Protein AF-U9SPU6-F1 (afdb_monomer)

Structure (mmCIF, N/CA/C/O backbone):
data_AF-U9SPU6-F1
#
_entry.id   AF-U9SPU6-F1
#
loop_
_atom_site.group_PDB
_atom_site.id
_atom_site.type_symbol
_atom_site.label_atom_id
_atom_site.label_alt_id
_atom_site.label_comp_id
_atom_site.label_asym_id
_atom_site.label_entity_id
_atom_site.label_seq_id
_atom_site.pdbx_PDB_ins_code
_atom_site.Cartn_x
_atom_site.Cartn_y
_atom_site.Cartn_z
_atom_site.occupancy
_atom_site.B_iso_or_equiv
_atom_site.auth_seq_id
_atom_site.auth_comp_id
_atom_site.auth_asym_id
_atom_site.auth_atom_id
_atom_site.pdbx_PDB_model_num
ATOM 1 N N . ASP A 1 1 ? 10.906 -8.071 -10.106 1.00 72.25 1 ASP A N 1
ATOM 2 C CA . ASP A 1 1 ? 12.017 -8.343 -9.173 1.00 72.25 1 ASP A CA 1
ATOM 3 C C . ASP A 1 1 ? 12.587 -9.731 -9.478 1.00 72.25 1 ASP A C 1
ATOM 5 O O . ASP A 1 1 ? 12.091 -10.411 -10.376 1.00 72.25 1 ASP A O 1
ATOM 9 N N . ASN A 1 2 ? 13.590 -10.160 -8.714 1.00 72.50 2 ASN A N 1
ATOM 10 C CA . ASN A 1 2 ? 14.227 -11.471 -8.856 1.00 72.50 2 ASN A CA 1
ATOM 11 C C . ASN A 1 2 ? 13.628 -12.519 -7.894 1.00 72.50 2 ASN A C 1
ATOM 13 O O . ASN A 1 2 ? 14.343 -13.396 -7.410 1.00 72.50 2 ASN A O 1
ATOM 17 N N . ALA A 1 3 ? 12.335 -12.414 -7.559 1.00 75.88 3 ALA A N 1
ATOM 18 C CA . ALA A 1 3 ? 11.683 -13.378 -6.676 1.00 75.88 3 ALA A CA 1
ATOM 19 C C . ALA A 1 3 ? 11.701 -14.794 -7.297 1.00 75.88 3 ALA A C 1
ATOM 21 O O . ALA A 1 3 ? 11.430 -14.930 -8.492 1.00 75.88 3 ALA A O 1
ATOM 22 N N . PRO A 1 4 ? 11.943 -15.872 -6.520 1.00 78.12 4 PRO A N 1
ATOM 23 C CA . PRO A 1 4 ? 11.998 -17.239 -7.055 1.00 78.12 4 PRO A CA 1
ATOM 24 C C . PRO A 1 4 ? 10.722 -17.671 -7.786 1.00 78.12 4 PRO A C 1
ATOM 26 O O . PRO A 1 4 ? 10.775 -18.452 -8.729 1.00 78.12 4 PRO A O 1
ATOM 29 N N . THR A 1 5 ? 9.568 -17.130 -7.388 1.00 80.94 5 THR A N 1
ATOM 30 C CA . THR A 1 5 ? 8.272 -17.372 -8.038 1.00 80.94 5 THR A CA 1
ATOM 31 C C . THR A 1 5 ? 8.174 -16.784 -9.445 1.00 80.94 5 THR A C 1
ATOM 33 O O . THR A 1 5 ? 7.266 -17.148 -10.185 1.00 80.94 5 THR A O 1
ATOM 36 N N . HIS A 1 6 ? 9.081 -15.880 -9.819 1.00 80.06 6 HIS A N 1
ATOM 37 C CA . HIS A 1 6 ? 9.177 -15.315 -11.164 1.00 80.06 6 HIS A CA 1
ATOM 38 C C . HIS A 1 6 ? 10.141 -16.093 -12.068 1.00 80.06 6 HIS A C 1
ATOM 40 O O . HIS A 1 6 ? 10.249 -15.774 -13.252 1.00 80.06 6 HIS A O 1
ATOM 46 N N . ALA A 1 7 ? 10.824 -17.121 -11.550 1.00 81.81 7 ALA A N 1
ATOM 47 C CA . ALA A 1 7 ? 11.675 -17.976 -12.364 1.00 81.81 7 ALA A CA 1
ATOM 48 C C . ALA A 1 7 ? 10.831 -18.757 -13.381 1.00 81.81 7 ALA A C 1
ATOM 50 O O . ALA A 1 7 ? 9.872 -19.449 -13.032 1.00 81.81 7 ALA A O 1
ATOM 51 N N . LEU A 1 8 ? 11.208 -18.661 -14.655 1.00 81.31 8 LEU A N 1
ATOM 52 C CA . LEU A 1 8 ? 10.633 -19.499 -15.695 1.00 81.31 8 LEU A CA 1
ATOM 53 C C . LEU A 1 8 ? 11.291 -20.876 -15.686 1.00 81.31 8 LEU A C 1
ATOM 55 O O . LEU A 1 8 ? 12.503 -21.002 -15.514 1.00 81.31 8 LEU A O 1
ATOM 59 N N . PHE 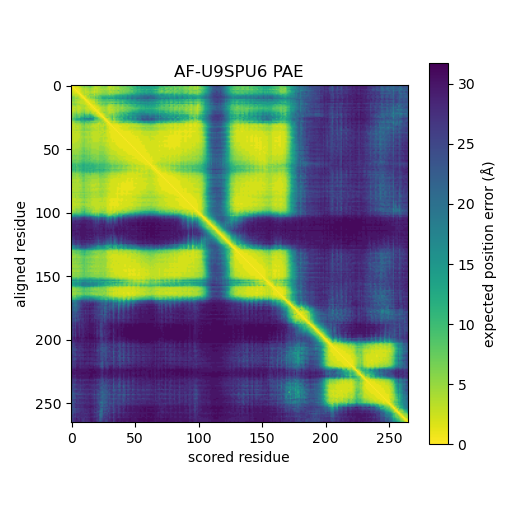A 1 9 ? 10.501 -21.910 -15.968 1.00 81.31 9 PHE A N 1
ATOM 60 C CA . PHE A 1 9 ? 11.069 -23.192 -16.370 1.00 81.31 9 PHE A CA 1
ATOM 61 C C . PHE A 1 9 ? 11.805 -23.016 -17.700 1.00 81.31 9 PHE A C 1
ATOM 63 O O . PHE A 1 9 ? 11.280 -22.349 -18.592 1.00 81.31 9 PHE A O 1
ATOM 70 N N . GLU A 1 10 ? 12.955 -23.673 -17.866 1.00 75.38 10 GLU A N 1
ATOM 71 C CA . GLU A 1 10 ? 13.801 -23.607 -19.075 1.00 75.38 10 GLU A CA 1
ATOM 72 C C . GLU A 1 10 ? 13.046 -23.905 -20.383 1.00 75.38 10 GLU A C 1
ATOM 74 O O . GLU A 1 10 ? 13.437 -23.476 -21.467 1.00 75.38 10 GLU A O 1
ATOM 79 N N . THR A 1 11 ? 11.936 -24.636 -20.297 1.00 82.19 11 THR A N 1
ATOM 80 C CA . THR A 1 11 ? 11.089 -25.006 -21.436 1.00 82.19 11 THR A CA 1
ATOM 81 C C . THR A 1 11 ? 10.047 -23.948 -21.803 1.00 82.19 11 THR A C 1
ATOM 83 O O . THR A 1 11 ? 9.389 -24.071 -22.840 1.00 82.19 11 THR A O 1
ATOM 86 N N . THR A 1 12 ? 9.882 -22.904 -20.988 1.00 86.12 12 THR A N 1
ATOM 87 C CA . THR A 1 12 ? 8.870 -21.867 -21.197 1.00 86.12 12 THR A CA 1
ATOM 88 C C . THR A 1 12 ? 9.336 -20.892 -22.266 1.00 86.12 12 THR A C 1
ATOM 90 O O . THR A 1 12 ? 10.332 -20.195 -22.102 1.00 86.12 12 THR A O 1
ATOM 93 N N . ARG A 1 13 ? 8.582 -20.808 -23.365 1.00 85.12 13 ARG A N 1
ATOM 94 C CA . ARG A 1 13 ? 8.791 -19.804 -24.414 1.00 85.12 13 ARG A CA 1
ATOM 95 C C . ARG A 1 13 ? 7.635 -18.818 -24.415 1.00 85.12 13 ARG A C 1
ATOM 97 O O . ARG A 1 13 ? 6.497 -19.205 -24.666 1.00 85.12 13 ARG A O 1
ATOM 104 N N . LEU A 1 14 ? 7.938 -17.552 -24.156 1.00 88.44 14 LEU A N 1
ATOM 105 C CA . LEU A 1 14 ? 6.978 -16.458 -24.257 1.00 88.44 14 LEU A CA 1
ATOM 106 C C . LEU A 1 14 ? 6.984 -15.921 -25.692 1.00 88.44 14 LEU A C 1
ATOM 108 O O . LEU A 1 14 ? 8.039 -15.636 -26.247 1.00 88.44 14 LEU A O 1
ATOM 112 N N . THR A 1 15 ? 5.810 -15.807 -26.311 1.00 92.50 15 THR A N 1
ATOM 113 C CA . THR A 1 15 ? 5.674 -15.384 -27.720 1.00 92.50 15 THR A CA 1
ATOM 114 C C . THR A 1 15 ? 5.336 -13.906 -27.886 1.00 92.50 15 THR A C 1
ATOM 116 O O . THR A 1 15 ? 5.419 -13.377 -28.989 1.00 92.50 15 THR A O 1
ATOM 119 N N . ASN A 1 16 ? 4.920 -13.243 -26.807 1.00 93.62 16 ASN A N 1
ATOM 120 C CA . ASN A 1 16 ? 4.370 -11.885 -26.838 1.00 93.62 16 ASN A CA 1
ATOM 121 C C . ASN A 1 16 ? 4.867 -11.012 -25.678 1.00 93.62 16 ASN A C 1
ATOM 123 O O . ASN A 1 16 ? 4.355 -9.915 -25.482 1.00 93.62 16 ASN A O 1
ATOM 127 N N . ILE A 1 17 ? 5.812 -11.515 -24.885 1.00 89.62 17 ILE A N 1
ATOM 128 C CA . ILE A 1 17 ? 6.350 -10.841 -23.705 1.00 89.62 17 ILE A CA 1
ATOM 129 C C . ILE A 1 17 ? 7.870 -10.923 -23.799 1.00 89.62 17 ILE A C 1
ATOM 131 O O . ILE A 1 17 ? 8.416 -12.022 -23.903 1.00 89.62 17 ILE A O 1
ATOM 135 N N . THR A 1 18 ? 8.525 -9.768 -23.747 1.00 86.62 18 THR A N 1
ATOM 136 C CA . THR A 1 18 ? 9.973 -9.663 -23.555 1.00 86.62 18 THR A CA 1
ATOM 137 C C . THR A 1 18 ? 10.243 -9.556 -22.062 1.00 86.62 18 THR A C 1
ATOM 139 O O . THR A 1 18 ? 9.576 -8.788 -21.370 1.00 86.62 18 THR A O 1
ATOM 142 N N . LEU A 1 19 ? 11.185 -10.352 -21.560 1.00 84.50 19 LEU A N 1
ATOM 143 C CA . LEU A 1 19 ? 11.632 -10.277 -20.174 1.00 84.50 19 LEU A CA 1
ATOM 144 C C . LEU A 1 19 ? 12.976 -9.568 -20.117 1.00 84.50 19 LEU A C 1
ATOM 146 O O . LEU A 1 19 ? 13.928 -10.008 -20.756 1.00 84.50 19 LEU A O 1
ATOM 150 N N . GLU A 1 20 ? 13.032 -8.519 -19.307 1.00 81.31 20 GLU A N 1
ATOM 151 C CA . GLU A 1 20 ? 14.259 -7.810 -18.966 1.00 81.31 20 GLU A CA 1
ATOM 152 C C . GLU A 1 20 ? 14.668 -8.200 -17.545 1.00 81.31 20 GLU A C 1
ATOM 154 O O . GLU A 1 20 ? 13.865 -8.125 -16.609 1.00 81.31 20 GLU A O 1
ATOM 159 N N . PHE A 1 21 ? 15.910 -8.653 -17.382 1.00 77.50 21 PHE A N 1
ATOM 160 C CA . PHE A 1 21 ? 16.437 -9.069 -16.085 1.00 77.50 21 PHE A CA 1
ATOM 161 C C . PHE A 1 21 ? 17.163 -7.905 -15.420 1.00 77.50 21 PHE A C 1
ATOM 163 O O . PHE A 1 21 ? 18.062 -7.302 -16.003 1.00 77.50 21 PHE A O 1
ATOM 170 N N . LEU A 1 22 ? 16.785 -7.608 -14.177 1.00 70.38 22 LEU A N 1
ATOM 171 C CA . LEU A 1 22 ? 17.418 -6.544 -13.408 1.00 70.38 22 LEU A CA 1
ATOM 172 C C . LEU A 1 22 ? 18.762 -7.020 -12.832 1.00 70.38 22 LEU A C 1
ATOM 174 O O . LEU A 1 22 ? 18.852 -8.163 -12.360 1.00 70.38 22 LEU A O 1
ATOM 178 N N . PRO A 1 23 ? 19.791 -6.151 -12.790 1.00 70.62 23 PRO A N 1
ATOM 179 C CA . PRO A 1 23 ? 21.036 -6.469 -12.108 1.00 70.62 23 PRO A CA 1
ATOM 180 C C . PRO A 1 23 ? 20.786 -6.784 -10.622 1.00 70.62 23 PRO A C 1
ATOM 182 O O . PRO A 1 23 ? 19.833 -6.261 -10.028 1.00 70.62 23 PRO A O 1
ATOM 185 N N . PRO A 1 24 ? 21.641 -7.596 -9.975 1.00 66.12 24 PRO A N 1
ATOM 186 C CA . PRO A 1 24 ? 21.525 -7.867 -8.545 1.00 66.12 24 PRO A CA 1
ATOM 187 C C . PRO A 1 24 ? 21.463 -6.568 -7.723 1.00 66.12 24 PRO A C 1
ATOM 189 O O . PRO A 1 24 ? 22.177 -5.614 -8.017 1.00 66.12 24 PRO A O 1
ATOM 192 N N . ASN A 1 25 ? 20.637 -6.540 -6.671 1.00 63.19 25 ASN A N 1
ATOM 193 C CA . ASN A 1 25 ? 20.513 -5.424 -5.714 1.00 63.19 25 ASN A CA 1
ATOM 194 C C . ASN A 1 25 ? 20.030 -4.071 -6.281 1.00 63.19 25 ASN A C 1
ATOM 196 O O . ASN A 1 25 ? 20.242 -3.039 -5.652 1.00 63.19 25 ASN A O 1
ATOM 200 N N . THR A 1 26 ? 19.337 -4.054 -7.423 1.00 62.72 26 THR A N 1
ATOM 201 C CA . THR A 1 26 ? 18.821 -2.809 -8.039 1.00 62.72 26 THR A CA 1
ATOM 202 C C . THR A 1 26 ? 17.315 -2.584 -7.862 1.00 62.72 26 THR A C 1
ATOM 204 O O . THR A 1 26 ? 16.790 -1.574 -8.327 1.00 62.72 26 THR A O 1
ATOM 207 N N . THR A 1 27 ? 16.628 -3.484 -7.145 1.00 63.59 27 THR A N 1
ATOM 208 C CA . THR A 1 27 ? 15.164 -3.527 -6.960 1.00 63.59 27 THR A CA 1
ATOM 209 C C . THR A 1 27 ? 14.562 -2.158 -6.639 1.00 63.59 27 THR A C 1
ATOM 211 O O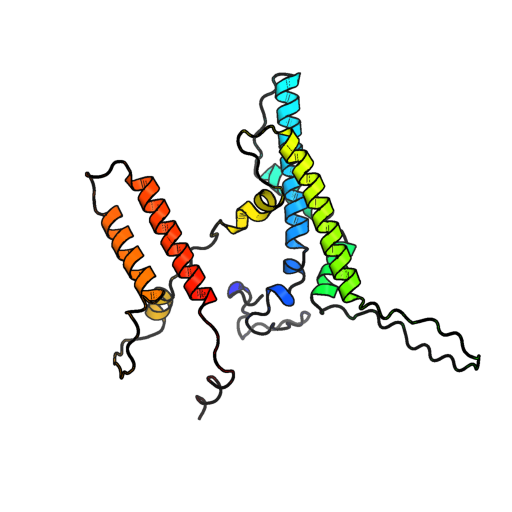 . THR A 1 27 ? 13.710 -1.687 -7.376 1.00 63.59 27 THR A O 1
ATOM 214 N N . ALA A 1 28 ? 15.041 -1.472 -5.597 1.00 62.50 28 ALA A N 1
ATOM 215 C CA . ALA A 1 28 ? 14.439 -0.207 -5.169 1.00 62.50 28 ALA A CA 1
ATOM 216 C C . ALA A 1 28 ? 14.672 0.957 -6.150 1.00 62.50 28 ALA A C 1
ATOM 218 O O . ALA A 1 28 ? 13.883 1.893 -6.167 1.00 62.50 28 ALA A O 1
ATOM 219 N N . HIS A 1 29 ? 15.742 0.906 -6.951 1.00 69.75 29 HIS A N 1
ATOM 220 C CA . HIS A 1 29 ? 16.092 1.972 -7.893 1.00 69.75 29 HIS A CA 1
ATOM 221 C C . HIS A 1 29 ? 15.393 1.791 -9.243 1.00 69.75 29 HIS A C 1
ATOM 223 O O . HIS A 1 29 ? 14.918 2.750 -9.838 1.00 69.75 29 HIS A O 1
ATOM 229 N N . LEU A 1 30 ? 15.320 0.558 -9.741 1.00 77.44 30 LEU A N 1
ATOM 230 C CA . LEU A 1 30 ? 14.820 0.284 -11.089 1.00 77.44 30 LEU A CA 1
ATOM 231 C C . LEU A 1 30 ? 13.361 -0.176 -11.113 1.00 77.44 30 LEU A C 1
ATOM 233 O O . LEU A 1 30 ? 12.830 -0.428 -12.186 1.00 77.44 30 LEU A O 1
ATOM 237 N N . GLN A 1 31 ? 12.687 -0.324 -9.969 1.00 81.88 31 GLN A N 1
ATOM 238 C CA . GLN A 1 31 ? 11.287 -0.752 -9.947 1.00 81.88 31 GLN A CA 1
ATOM 239 C C . GLN A 1 31 ? 10.347 0.430 -9.683 1.00 81.88 31 GLN A C 1
ATOM 241 O O . GLN A 1 31 ? 10.278 0.908 -8.552 1.00 81.88 31 GLN A O 1
ATOM 246 N N . PRO A 1 32 ? 9.524 0.845 -10.668 1.00 86.50 32 PRO A N 1
ATOM 247 C CA . PRO A 1 32 ? 8.580 1.955 -10.513 1.00 86.50 32 PRO A CA 1
ATOM 248 C C . PRO A 1 32 ? 7.611 1.771 -9.338 1.00 86.50 32 PRO A C 1
ATOM 250 O O . PRO A 1 32 ? 7.194 2.735 -8.699 1.00 86.50 32 PRO A O 1
ATOM 253 N N . CYS A 1 33 ? 7.272 0.516 -9.018 1.00 89.38 33 CYS A N 1
ATOM 254 C CA . CYS A 1 33 ? 6.458 0.182 -7.852 1.00 89.38 33 CYS A CA 1
ATOM 255 C C . CYS A 1 33 ? 7.068 0.708 -6.543 1.00 89.38 33 CYS A C 1
ATOM 257 O O . CYS A 1 33 ? 6.353 1.291 -5.724 1.00 89.38 33 CYS A O 1
ATOM 259 N N . ASP A 1 34 ? 8.381 0.536 -6.381 1.00 86.50 34 ASP A N 1
ATOM 260 C CA . ASP A 1 34 ? 9.148 0.958 -5.208 1.00 86.50 34 ASP A CA 1
ATOM 261 C C . ASP A 1 34 ? 9.496 2.459 -5.248 1.00 86.50 34 ASP A C 1
ATOM 263 O O . ASP A 1 34 ? 9.740 3.058 -4.203 1.00 86.50 34 ASP A O 1
ATOM 267 N N . GLN A 1 35 ? 9.404 3.095 -6.423 1.00 84.50 35 GLN A N 1
ATOM 268 C CA . GLN A 1 35 ? 9.649 4.531 -6.631 1.00 84.50 35 GLN A CA 1
ATOM 269 C C . GLN A 1 35 ? 8.489 5.457 -6.227 1.00 84.50 35 GLN A C 1
ATOM 271 O O . GLN A 1 35 ? 8.567 6.672 -6.403 1.00 84.50 35 GLN A O 1
ATOM 276 N N . GLY A 1 36 ? 7.404 4.911 -5.671 1.00 88.62 36 GLY A N 1
ATOM 277 C CA . GLY A 1 36 ? 6.328 5.712 -5.077 1.00 88.62 36 GLY A CA 1
ATOM 278 C C . GLY A 1 36 ? 4.917 5.185 -5.316 1.00 88.62 36 GLY A C 1
ATOM 279 O O . GLY A 1 36 ? 4.019 5.533 -4.549 1.00 88.62 36 GLY A O 1
ATOM 280 N N . ILE A 1 37 ? 4.706 4.295 -6.293 1.00 92.81 37 ILE A N 1
ATOM 281 C CA . ILE A 1 37 ? 3.373 3.736 -6.586 1.00 92.81 37 ILE A CA 1
ATOM 282 C C . ILE A 1 37 ? 2.832 2.963 -5.376 1.00 92.81 37 ILE A C 1
ATOM 284 O O . ILE A 1 37 ? 1.694 3.186 -4.964 1.00 92.81 37 ILE A O 1
ATOM 288 N N . ILE A 1 38 ? 3.642 2.085 -4.766 1.00 92.06 38 ILE A N 1
ATOM 289 C CA . ILE A 1 38 ? 3.236 1.328 -3.568 1.00 92.06 38 ILE A CA 1
ATOM 290 C C . ILE A 1 38 ? 2.912 2.282 -2.418 1.00 92.06 38 ILE A C 1
ATOM 292 O O . ILE A 1 38 ? 1.924 2.088 -1.710 1.00 92.06 38 ILE A O 1
ATOM 296 N N . ASN A 1 39 ? 3.735 3.311 -2.230 1.00 91.62 39 ASN A N 1
ATOM 297 C CA . ASN A 1 39 ? 3.557 4.271 -1.152 1.00 91.62 39 ASN A CA 1
ATOM 298 C C . ASN A 1 39 ? 2.256 5.072 -1.314 1.00 91.62 39 ASN A C 1
ATOM 300 O O . ASN A 1 39 ? 1.461 5.113 -0.376 1.00 91.62 39 ASN A O 1
ATOM 304 N N . SER A 1 40 ? 1.991 5.608 -2.511 1.00 94.94 40 SER A N 1
ATOM 305 C CA . SER A 1 40 ? 0.738 6.315 -2.806 1.00 94.94 40 SER A CA 1
ATOM 306 C C . SER A 1 40 ? -0.467 5.388 -2.646 1.00 94.94 40 SER A C 1
ATOM 308 O O . S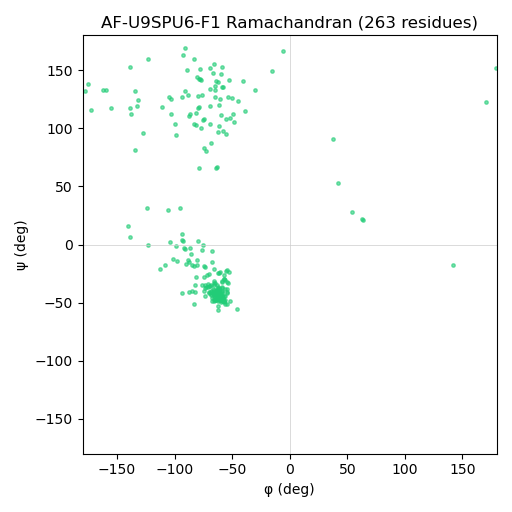ER A 1 40 ? -1.420 5.715 -1.940 1.00 94.94 40 SER A O 1
ATOM 310 N N . PHE A 1 41 ? -0.401 4.161 -3.173 1.00 97.00 41 PHE A N 1
ATOM 311 C CA . PHE A 1 41 ? -1.462 3.173 -2.978 1.00 97.00 41 PHE A CA 1
ATOM 312 C C . PHE A 1 41 ? -1.750 2.907 -1.490 1.00 97.00 41 PHE A C 1
ATOM 314 O O . PHE A 1 41 ? -2.912 2.931 -1.063 1.00 97.00 41 PHE A O 1
ATOM 321 N N . LYS A 1 42 ? -0.704 2.685 -0.680 1.00 95.50 42 LYS A N 1
ATOM 322 C CA . LYS A 1 42 ? -0.839 2.499 0.771 1.00 95.50 42 LYS A CA 1
ATOM 323 C C . LYS A 1 42 ? -1.477 3.726 1.411 1.00 95.50 42 LYS A C 1
ATOM 325 O O . LYS A 1 42 ? -2.432 3.563 2.168 1.00 95.50 42 LYS A O 1
ATOM 330 N N . ALA A 1 43 ? -1.017 4.931 1.089 1.00 95.94 43 ALA A N 1
ATOM 331 C CA . ALA A 1 43 ? -1.583 6.167 1.613 1.00 95.94 43 ALA A CA 1
ATOM 332 C C . ALA A 1 43 ? -3.088 6.275 1.303 1.00 95.94 43 ALA A C 1
ATOM 334 O O . ALA A 1 43 ? -3.902 6.439 2.216 1.00 95.94 43 ALA A O 1
ATOM 335 N N . GLN A 1 44 ? -3.494 6.055 0.049 1.00 97.75 44 GLN A N 1
ATOM 336 C CA . GLN A 1 44 ? -4.904 6.095 -0.355 1.00 97.75 44 GLN A CA 1
ATOM 337 C C . GLN A 1 44 ? -5.756 5.047 0.378 1.00 97.75 44 GLN A C 1
ATOM 339 O O . GLN A 1 44 ? -6.856 5.347 0.860 1.00 97.75 44 GLN A O 1
ATOM 344 N N . TYR A 1 45 ? -5.247 3.824 0.537 1.00 97.50 45 TYR A N 1
ATOM 345 C CA . TYR A 1 45 ? -5.926 2.780 1.305 1.00 97.50 45 TYR A CA 1
ATOM 346 C C . TYR A 1 45 ? -6.093 3.172 2.783 1.00 97.50 45 TYR A C 1
ATOM 348 O O . TYR A 1 45 ? -7.189 3.078 3.346 1.00 97.50 45 TYR A O 1
ATOM 356 N N . ARG A 1 46 ? -5.014 3.645 3.414 1.00 95.94 46 ARG A N 1
ATOM 357 C CA . ARG A 1 46 ? -4.974 4.059 4.826 1.00 95.94 46 ARG A CA 1
ATOM 358 C C . ARG A 1 46 ? -5.907 5.243 5.083 1.00 95.94 46 ARG A C 1
ATOM 360 O O . ARG A 1 46 ? -6.646 5.234 6.068 1.00 95.94 46 ARG A O 1
ATOM 367 N N . LYS A 1 47 ? -5.983 6.191 4.149 1.00 96.56 47 LYS A N 1
ATOM 368 C CA . LYS A 1 47 ? -6.936 7.305 4.173 1.00 96.56 47 LYS A CA 1
ATOM 369 C C . LYS A 1 47 ? -8.391 6.827 4.141 1.00 96.56 47 LYS A C 1
ATOM 371 O O . LYS A 1 47 ? -9.207 7.276 4.947 1.00 96.56 47 LYS A O 1
ATOM 376 N N . LEU A 1 48 ? -8.739 5.881 3.261 1.00 97.38 48 LEU A N 1
ATOM 377 C CA . LEU A 1 48 ? -10.089 5.292 3.207 1.00 97.38 48 LEU A CA 1
ATOM 378 C C . LEU A 1 48 ? -10.462 4.573 4.510 1.00 97.38 48 LEU A C 1
ATOM 380 O O . LEU A 1 48 ? -11.610 4.662 4.964 1.00 97.38 48 LEU A O 1
ATOM 384 N N . TYR A 1 49 ? -9.495 3.878 5.109 1.00 95.81 49 TYR A N 1
ATOM 385 C CA . TYR A 1 49 ? -9.656 3.226 6.403 1.00 95.81 49 TYR A CA 1
ATOM 386 C C . TYR A 1 49 ? -9.947 4.250 7.507 1.00 95.81 49 TYR A C 1
ATOM 388 O O . TYR A 1 49 ? -10.967 4.140 8.194 1.00 95.81 49 TYR A O 1
ATOM 396 N N . LEU A 1 50 ? -9.108 5.283 7.635 1.00 95.50 50 LEU A N 1
ATOM 397 C CA . LEU A 1 50 ? -9.255 6.326 8.651 1.00 95.50 50 LEU A CA 1
ATOM 398 C C . LEU A 1 50 ? -10.556 7.107 8.493 1.00 95.50 50 LEU A C 1
ATOM 400 O O . LEU A 1 50 ? -11.281 7.260 9.469 1.00 95.50 50 LEU A O 1
ATOM 404 N N . HIS A 1 51 ? -10.937 7.496 7.273 1.00 95.81 51 HIS A N 1
ATOM 405 C CA . HIS A 1 51 ? -12.239 8.124 7.029 1.00 95.81 51 HIS A CA 1
ATOM 406 C C . HIS A 1 51 ? -13.400 7.282 7.553 1.00 95.81 51 HIS A C 1
ATOM 408 O O . HIS A 1 51 ? -14.381 7.813 8.075 1.00 95.81 51 HIS A O 1
ATOM 414 N N . ASN A 1 52 ? -13.316 5.958 7.415 1.00 95.75 52 ASN A N 1
ATOM 415 C CA . ASN A 1 52 ? -14.347 5.097 7.958 1.00 95.75 52 ASN A CA 1
ATOM 416 C C . ASN A 1 52 ? -14.325 5.024 9.482 1.00 95.75 52 ASN A C 1
ATOM 418 O O . ASN A 1 52 ? -15.405 4.933 10.067 1.00 95.75 52 ASN A O 1
ATOM 422 N N . ARG A 1 53 ? -13.146 5.043 10.108 1.00 94.19 53 ARG A N 1
ATOM 423 C CA . ARG A 1 53 ? -13.018 5.067 11.569 1.00 94.19 53 ARG A CA 1
ATOM 424 C C . ARG A 1 53 ? -13.524 6.387 12.144 1.00 94.19 53 ARG A C 1
ATOM 426 O O . ARG A 1 53 ? -14.412 6.331 12.983 1.00 94.19 53 ARG A O 1
ATOM 433 N N . VAL A 1 54 ? -13.098 7.526 11.593 1.00 94.25 54 VAL A N 1
ATOM 434 C CA . VAL A 1 54 ? -13.584 8.870 11.961 1.00 94.25 54 VAL A CA 1
ATOM 435 C C . VAL A 1 54 ? -15.103 8.933 11.848 1.00 94.25 54 VAL A C 1
ATOM 437 O O . VAL A 1 54 ? -15.779 9.203 12.827 1.00 94.25 54 VAL A O 1
ATOM 440 N N . LYS A 1 55 ? -15.671 8.526 10.704 1.00 94.56 55 LYS A N 1
ATOM 441 C CA . LYS A 1 55 ? -17.132 8.500 10.537 1.00 94.56 55 LYS A CA 1
ATOM 442 C C . LYS A 1 55 ? -17.843 7.605 11.560 1.00 94.56 55 LYS A C 1
ATOM 444 O O . LYS A 1 55 ? -18.964 7.896 11.957 1.00 94.56 55 LYS A O 1
ATOM 449 N N . SER A 1 56 ? -17.240 6.476 11.931 1.00 93.69 56 SER A N 1
ATOM 450 C CA . SER A 1 56 ? -17.845 5.573 12.920 1.00 93.69 56 SER A CA 1
ATOM 451 C C . SER A 1 56 ? -17.775 6.169 14.327 1.00 93.69 56 SER A C 1
ATOM 453 O O . SER A 1 56 ? -18.729 6.022 15.079 1.00 93.69 56 SER A O 1
ATOM 455 N N . TYR A 1 57 ? -16.684 6.867 14.647 1.00 91.31 57 TYR A N 1
ATOM 456 C CA . TYR A 1 57 ? -16.498 7.591 15.900 1.00 91.31 57 TYR A CA 1
ATOM 457 C C . TYR A 1 57 ? -17.488 8.755 16.037 1.00 91.31 57 TYR A C 1
ATOM 459 O O . TYR A 1 57 ? -18.198 8.837 17.035 1.00 91.31 57 TYR A O 1
ATOM 467 N N . ASP A 1 58 ? -17.631 9.577 14.994 1.00 92.62 58 ASP A N 1
ATOM 468 C CA . ASP A 1 58 ? -18.608 10.671 14.956 1.00 92.62 58 ASP A CA 1
ATOM 469 C C . ASP A 1 58 ? -20.038 10.141 15.155 1.00 92.62 58 ASP A C 1
ATOM 471 O O . ASP A 1 58 ? -20.784 10.633 15.998 1.00 92.62 58 ASP A O 1
ATOM 475 N N . ASN A 1 59 ? -20.402 9.068 14.440 1.00 93.50 59 ASN A N 1
ATOM 476 C CA . ASN A 1 59 ? -21.718 8.439 14.565 1.00 93.50 59 ASN A CA 1
ATOM 477 C C . ASN A 1 59 ? -21.980 7.852 15.961 1.00 93.50 59 ASN A C 1
ATOM 479 O O . ASN A 1 59 ? -23.123 7.844 16.423 1.00 93.50 59 ASN A O 1
ATOM 483 N N . PHE A 1 60 ? -20.949 7.315 16.613 1.00 93.00 60 PHE A N 1
ATOM 484 C CA . PHE A 1 60 ? -21.055 6.823 17.980 1.00 93.00 60 PHE A CA 1
ATOM 485 C C . PHE A 1 60 ? -21.290 7.984 18.953 1.00 93.00 60 PHE A C 1
ATOM 487 O O . PHE A 1 60 ? -22.215 7.925 19.758 1.00 93.00 60 PHE A O 1
ATOM 494 N N . ASN A 1 61 ? -20.529 9.070 18.824 1.00 91.56 61 ASN A N 1
ATOM 495 C CA . ASN A 1 61 ? -20.655 10.239 19.693 1.00 91.56 61 ASN A CA 1
ATOM 496 C C . ASN A 1 61 ? -21.984 10.988 19.511 1.00 91.56 61 ASN A C 1
ATOM 498 O O . ASN A 1 61 ? -22.554 11.466 20.488 1.00 91.56 61 ASN A O 1
ATOM 502 N N . GLU A 1 62 ? -22.485 11.096 18.277 1.00 95.56 62 GLU A N 1
ATOM 503 C CA . GLU A 1 62 ? -23.712 11.843 17.973 1.00 95.56 62 GLU A CA 1
ATOM 504 C C . GLU A 1 62 ? -24.983 11.007 18.180 1.00 95.56 62 GLU A C 1
ATOM 506 O O . GLU A 1 62 ? -25.985 11.509 18.690 1.00 95.56 62 GLU A O 1
ATOM 511 N N . TYR A 1 63 ? -24.951 9.724 17.803 1.00 95.56 63 TYR A N 1
ATOM 512 C CA . TYR A 1 63 ? -26.146 8.875 17.740 1.00 95.56 63 TYR A CA 1
ATOM 513 C C . TYR A 1 63 ? -26.059 7.595 18.583 1.00 95.56 63 TYR A C 1
ATOM 515 O O . TYR A 1 63 ? -26.994 6.795 18.550 1.00 95.56 63 TYR A O 1
ATOM 523 N N . GLY A 1 64 ? -24.951 7.341 19.288 1.00 94.00 64 GLY A N 1
ATOM 524 C CA . GLY A 1 64 ? -24.734 6.091 20.028 1.00 94.00 64 GLY A CA 1
ATOM 525 C C . GLY A 1 64 ? -24.675 4.852 19.129 1.00 94.00 64 GLY A C 1
ATOM 526 O O . GLY A 1 64 ? -24.957 3.744 19.579 1.00 94.00 64 GLY A O 1
ATOM 527 N N . THR A 1 65 ? -24.389 5.024 17.833 1.00 94.75 65 THR A N 1
ATOM 528 C CA . THR A 1 65 ? -24.333 3.901 16.890 1.00 94.75 65 THR A CA 1
ATOM 529 C C . THR A 1 65 ? -23.006 3.172 17.027 1.00 94.75 65 THR A C 1
ATOM 531 O O . THR A 1 65 ? -21.956 3.741 16.738 1.00 94.75 65 THR A O 1
ATOM 534 N N . GLU A 1 66 ? -23.063 1.898 17.410 1.00 93.19 66 GLU A N 1
ATOM 535 C CA . GLU A 1 66 ? -21.871 1.066 17.563 1.00 93.19 66 GLU A CA 1
ATOM 536 C C . GLU A 1 66 ? -21.047 0.973 16.261 1.00 93.19 66 GLU A C 1
ATOM 538 O O . GLU A 1 66 ? -21.610 0.759 15.174 1.00 93.19 66 GLU A O 1
ATOM 543 N N . PRO A 1 67 ? -19.708 1.107 16.332 1.00 90.56 67 PRO A N 1
ATOM 544 C CA . PRO A 1 67 ? -18.845 0.997 15.166 1.00 90.56 67 PRO A CA 1
ATOM 545 C C . PRO A 1 67 ? -18.940 -0.378 14.500 1.00 90.56 67 PRO A C 1
ATOM 547 O O . PRO A 1 67 ? -18.658 -1.413 15.096 1.00 90.56 67 PRO A O 1
ATOM 550 N N . VAL A 1 68 ? -19.248 -0.394 13.203 1.00 91.06 68 VAL A N 1
ATOM 551 C CA . VAL A 1 68 ? -19.230 -1.638 12.424 1.00 91.06 68 VAL A CA 1
ATOM 552 C C . VAL A 1 68 ? -17.787 -2.031 12.108 1.00 91.06 68 VAL A C 1
ATOM 554 O O . VAL A 1 68 ? -17.009 -1.233 11.561 1.00 91.06 68 VAL A O 1
ATOM 557 N N . GLU A 1 69 ? -17.438 -3.280 12.403 1.00 93.19 69 GLU A N 1
ATOM 558 C CA . GLU A 1 69 ? -16.141 -3.857 12.059 1.00 93.19 69 GLU A CA 1
ATOM 559 C C . GLU A 1 69 ? -15.888 -3.852 10.545 1.00 93.19 69 GLU A C 1
ATOM 561 O O . GLU A 1 69 ? -16.794 -3.977 9.710 1.00 93.19 69 GLU A O 1
ATOM 566 N N . ILE A 1 70 ? -14.622 -3.689 10.166 1.00 94.88 70 ILE A N 1
ATOM 567 C CA . ILE A 1 70 ? -14.216 -3.739 8.764 1.00 94.88 70 ILE A CA 1
ATOM 568 C C . ILE A 1 70 ? -13.928 -5.190 8.403 1.00 94.88 70 ILE A C 1
ATOM 570 O O . ILE A 1 70 ? -12.940 -5.765 8.838 1.00 94.88 70 ILE A O 1
ATOM 574 N N . ASN A 1 71 ? -14.791 -5.770 7.575 1.00 95.06 71 ASN A N 1
ATOM 575 C CA . ASN A 1 71 ? -14.595 -7.115 7.046 1.00 95.06 71 ASN A CA 1
ATOM 576 C C . ASN A 1 71 ? -13.829 -7.114 5.712 1.00 95.06 71 ASN A C 1
ATOM 578 O O . ASN A 1 71 ? -13.695 -6.088 5.039 1.00 95.06 71 ASN A O 1
ATOM 582 N N . ILE A 1 72 ? -13.412 -8.307 5.281 1.00 96.94 72 ILE A N 1
ATOM 583 C CA . ILE A 1 72 ? -12.645 -8.526 4.043 1.00 96.94 72 ILE A CA 1
ATOM 584 C C . ILE A 1 72 ? -13.349 -7.932 2.814 1.00 96.94 72 ILE A C 1
ATOM 586 O O . ILE A 1 72 ? -12.709 -7.286 1.987 1.00 96.94 72 ILE A O 1
ATOM 590 N N . LYS A 1 73 ? -14.679 -8.068 2.701 1.00 96.88 73 LYS A N 1
ATOM 591 C CA . LYS A 1 73 ? -15.449 -7.496 1.579 1.00 96.88 73 LYS A CA 1
ATOM 592 C C . LYS A 1 73 ? -15.284 -5.977 1.491 1.00 96.88 73 LYS A C 1
ATOM 594 O O . LYS A 1 73 ? -15.257 -5.421 0.394 1.00 96.88 73 LYS A O 1
ATOM 599 N N . LYS A 1 74 ? -15.208 -5.293 2.632 1.00 96.06 74 LYS A N 1
ATOM 600 C CA . LYS A 1 74 ? -14.991 -3.847 2.695 1.00 96.06 74 LYS A CA 1
ATOM 601 C C . LYS A 1 74 ? -13.539 -3.488 2.377 1.00 96.06 74 LYS A C 1
ATOM 603 O O . LYS A 1 74 ? -13.334 -2.559 1.603 1.00 96.06 74 LYS A O 1
ATOM 608 N N . CYS A 1 75 ? -12.569 -4.265 2.862 1.00 95.75 75 CYS A N 1
ATOM 609 C CA . CYS A 1 75 ? -11.156 -4.102 2.507 1.00 95.75 75 CYS A CA 1
ATOM 610 C C . CYS A 1 75 ? -10.916 -4.241 0.996 1.00 95.75 75 CYS A C 1
ATOM 612 O O . CYS A 1 75 ? -10.263 -3.387 0.412 1.00 95.75 75 CYS A O 1
ATOM 614 N N . ILE A 1 76 ? -11.514 -5.237 0.329 1.00 97.62 76 ILE A N 1
ATOM 615 C CA . ILE A 1 76 ? -11.406 -5.407 -1.135 1.00 97.62 76 ILE A CA 1
ATOM 616 C C . ILE A 1 76 ? -11.932 -4.169 -1.875 1.00 97.62 76 ILE A C 1
ATOM 618 O O . ILE A 1 76 ? -11.325 -3.699 -2.835 1.00 97.62 76 ILE A O 1
ATOM 622 N N . LYS A 1 77 ? -13.042 -3.586 -1.403 1.00 98.00 77 LYS A N 1
ATOM 623 C CA . LYS A 1 77 ? -13.557 -2.329 -1.965 1.00 98.00 77 LYS A CA 1
ATOM 624 C C . LYS A 1 77 ? -12.609 -1.154 -1.731 1.00 98.00 77 LYS A C 1
ATOM 626 O O . LYS A 1 77 ? -12.567 -0.255 -2.563 1.00 98.00 77 LYS A O 1
ATOM 631 N N . TYR A 1 78 ? -11.886 -1.129 -0.613 1.00 98.00 78 TYR A N 1
ATOM 632 C CA . TYR A 1 78 ? -10.861 -0.115 -0.373 1.00 98.00 78 TYR A CA 1
ATOM 633 C C . TYR A 1 78 ? -9.656 -0.292 -1.273 1.00 98.00 78 TYR A C 1
ATOM 635 O O . TYR A 1 78 ? -9.197 0.706 -1.798 1.00 98.00 78 TYR A O 1
ATOM 643 N N . VAL A 1 79 ? -9.202 -1.522 -1.511 1.00 97.94 79 VAL A N 1
ATOM 644 C CA . VAL A 1 79 ? -8.126 -1.806 -2.470 1.00 97.94 79 VAL A CA 1
ATOM 645 C C . VAL A 1 79 ? -8.481 -1.265 -3.853 1.00 97.94 79 VAL A C 1
ATOM 647 O O . VAL A 1 79 ? -7.713 -0.489 -4.407 1.00 97.94 79 VAL A O 1
ATOM 650 N N . ALA A 1 80 ? -9.673 -1.589 -4.368 1.00 98.25 80 ALA A N 1
ATOM 651 C CA . ALA A 1 80 ? -10.114 -1.093 -5.673 1.00 98.25 80 ALA A CA 1
ATOM 652 C C . ALA A 1 80 ? -10.134 0.445 -5.727 1.00 98.25 80 ALA A C 1
ATOM 654 O O . ALA A 1 80 ? -9.550 1.048 -6.617 1.00 98.25 80 ALA A O 1
ATOM 655 N N . ARG A 1 81 ? -10.732 1.089 -4.717 1.00 98.19 81 ARG A N 1
ATOM 656 C CA . ARG A 1 81 ? -10.811 2.556 -4.658 1.00 98.19 81 ARG A CA 1
ATOM 657 C C . ARG A 1 81 ? -9.459 3.230 -4.444 1.00 98.19 81 ARG A C 1
ATOM 659 O O . ARG A 1 81 ? -9.268 4.330 -4.934 1.00 98.19 81 ARG A O 1
ATOM 666 N N . ALA A 1 82 ? -8.564 2.619 -3.674 1.00 97.81 82 ALA A N 1
ATOM 667 C CA . ALA A 1 82 ? -7.224 3.140 -3.446 1.00 97.81 82 ALA A CA 1
ATOM 668 C C . ALA A 1 82 ? -6.418 3.109 -4.742 1.00 97.81 82 ALA A C 1
ATOM 670 O O . ALA A 1 82 ? -5.760 4.091 -5.056 1.00 97.81 82 ALA A O 1
ATOM 671 N N . TRP A 1 83 ? -6.535 2.024 -5.513 1.00 98.12 83 TRP A N 1
ATOM 672 C CA . TRP A 1 83 ? -5.923 1.917 -6.833 1.00 98.12 83 TRP A CA 1
ATOM 673 C C . TRP A 1 83 ? -6.466 2.967 -7.807 1.00 98.12 83 TRP A C 1
ATOM 675 O O . TRP A 1 83 ? -5.677 3.675 -8.419 1.00 98.12 83 TRP A O 1
ATOM 685 N N . ASP A 1 84 ? -7.790 3.143 -7.874 1.00 97.94 84 ASP A N 1
ATOM 686 C CA . ASP A 1 84 ? -8.419 4.174 -8.719 1.00 97.94 84 ASP A CA 1
ATOM 687 C C . ASP A 1 84 ? -7.994 5.608 -8.340 1.00 97.94 84 ASP A C 1
ATOM 689 O O . ASP A 1 84 ? -8.082 6.521 -9.161 1.00 97.94 84 ASP A O 1
ATOM 693 N N . SER A 1 85 ? -7.554 5.821 -7.094 1.00 96.81 85 SER A N 1
ATOM 694 C CA . SER A 1 85 ? -7.041 7.108 -6.615 1.00 96.81 85 SER A CA 1
ATOM 695 C C . SER A 1 85 ? -5.565 7.348 -6.946 1.00 96.81 85 SER A C 1
ATOM 697 O O . SER A 1 85 ? -5.134 8.501 -6.891 1.00 96.81 85 SER A O 1
ATOM 699 N N . VAL A 1 86 ? -4.778 6.312 -7.262 1.00 96.19 86 VAL A N 1
ATOM 700 C CA . VAL A 1 86 ? -3.384 6.497 -7.692 1.00 96.19 86 VAL A CA 1
ATOM 701 C C . VAL A 1 86 ? -3.400 7.142 -9.073 1.00 96.19 86 VAL A C 1
ATOM 703 O O . VAL A 1 86 ? -3.951 6.598 -10.029 1.00 96.19 86 VAL A O 1
ATOM 706 N N . THR A 1 87 ? -2.822 8.337 -9.184 1.00 95.12 87 THR A N 1
ATOM 707 C CA . THR A 1 87 ? -2.954 9.124 -10.412 1.00 95.12 87 THR A CA 1
ATOM 708 C C . THR A 1 87 ? -2.036 8.614 -11.519 1.00 95.12 87 THR A C 1
ATOM 710 O O . THR A 1 87 ? -0.941 8.111 -11.260 1.00 95.12 87 THR A O 1
ATOM 713 N N . LYS A 1 88 ? -2.455 8.809 -12.776 1.00 95.56 88 LYS A N 1
ATOM 714 C CA . LYS A 1 88 ? -1.617 8.523 -13.950 1.00 95.56 88 LYS A CA 1
ATOM 715 C C . LYS A 1 88 ? -0.275 9.259 -13.872 1.00 95.56 88 LYS A C 1
ATOM 717 O O . LYS A 1 88 ? 0.749 8.642 -14.116 1.00 95.56 88 LYS A O 1
ATOM 722 N N . THR A 1 89 ? -0.288 10.522 -13.447 1.00 93.31 89 THR A N 1
ATOM 723 C CA . THR A 1 89 ? 0.914 11.347 -13.267 1.00 93.31 89 THR A CA 1
ATOM 724 C C . THR A 1 89 ? 1.851 10.775 -12.205 1.00 93.31 89 THR A C 1
ATOM 726 O O . THR A 1 89 ? 3.053 10.715 -12.422 1.00 93.31 89 THR A O 1
ATOM 729 N N . THR A 1 90 ? 1.321 10.288 -11.075 1.00 93.31 90 THR A N 1
ATOM 730 C CA . THR A 1 90 ? 2.130 9.591 -10.058 1.00 93.31 90 THR A CA 1
ATOM 731 C C . THR A 1 90 ? 2.817 8.369 -10.657 1.00 93.31 90 THR A C 1
ATOM 733 O O . THR A 1 90 ? 4.003 8.167 -10.427 1.00 93.31 90 THR A O 1
ATOM 736 N N . ILE A 1 91 ? 2.091 7.575 -11.451 1.00 94.44 91 ILE A N 1
ATOM 737 C CA . ILE A 1 91 ? 2.660 6.412 -12.135 1.00 94.44 91 ILE A CA 1
ATOM 738 C C . ILE A 1 91 ? 3.754 6.873 -13.105 1.00 94.44 91 ILE A C 1
ATOM 740 O O . ILE A 1 91 ? 4.889 6.443 -12.957 1.00 94.44 91 ILE A O 1
ATOM 744 N N . GLU A 1 92 ? 3.455 7.776 -14.037 1.00 93.25 92 GLU A N 1
ATOM 745 C CA . GLU A 1 92 ? 4.421 8.300 -15.017 1.00 93.25 92 GLU A CA 1
ATOM 746 C C . GLU A 1 92 ? 5.700 8.819 -14.350 1.00 93.25 92 GLU A C 1
ATOM 748 O O . GLU A 1 92 ? 6.790 8.382 -14.711 1.00 93.25 92 GLU A O 1
ATOM 753 N N . ASN A 1 93 ? 5.576 9.640 -13.304 1.00 89.81 93 ASN A N 1
ATOM 754 C CA . ASN A 1 93 ? 6.728 10.150 -12.565 1.00 89.81 93 ASN A CA 1
ATOM 755 C C . ASN A 1 93 ? 7.539 9.023 -11.908 1.00 89.81 93 ASN A C 1
ATOM 757 O O . ASN A 1 93 ? 8.762 9.064 -11.945 1.00 89.81 93 ASN A O 1
ATOM 761 N N . CYS A 1 94 ? 6.902 7.998 -11.327 1.00 90.81 94 CYS A N 1
ATOM 762 C CA . CYS A 1 94 ? 7.625 6.863 -10.739 1.00 90.81 94 CYS A CA 1
ATOM 763 C C . CYS A 1 94 ? 8.381 6.038 -11.790 1.00 90.81 94 CYS A C 1
ATOM 765 O O . CYS A 1 94 ? 9.419 5.455 -11.485 1.00 90.81 94 CYS A O 1
ATOM 767 N N . TRP A 1 95 ? 7.860 5.964 -13.016 1.00 91.81 95 TRP A N 1
ATOM 768 C CA . TRP A 1 95 ? 8.531 5.299 -14.131 1.00 91.81 95 TRP A CA 1
ATOM 769 C C . TRP A 1 95 ? 9.676 6.137 -14.719 1.00 91.81 95 TRP A C 1
ATOM 771 O O . TRP A 1 95 ? 10.691 5.559 -15.107 1.00 91.81 95 TRP A O 1
ATOM 781 N N . LEU A 1 96 ? 9.539 7.468 -14.745 1.00 89.31 96 LEU A N 1
ATOM 782 C CA . LEU A 1 96 ? 10.626 8.397 -15.079 1.00 89.31 96 LEU A CA 1
ATOM 783 C C . LEU A 1 96 ? 11.746 8.322 -14.036 1.00 89.31 96 LEU A C 1
ATOM 785 O O . LEU A 1 96 ? 12.894 8.109 -14.400 1.00 89.31 96 LEU A O 1
ATOM 789 N N . LYS A 1 97 ? 11.392 8.354 -12.745 1.00 84.38 97 LYS A N 1
ATOM 790 C CA . LYS A 1 97 ? 12.322 8.203 -11.615 1.00 84.38 97 LYS A CA 1
ATOM 791 C C . LYS A 1 97 ? 13.089 6.881 -11.625 1.00 84.38 97 LYS A C 1
ATOM 793 O O . LYS A 1 97 ? 14.213 6.800 -11.141 1.00 84.38 97 LYS A O 1
ATOM 798 N N . ALA A 1 98 ? 12.472 5.820 -12.143 1.00 86.06 98 ALA A N 1
ATOM 799 C CA . ALA A 1 98 ? 13.128 4.526 -12.307 1.00 86.06 98 ALA A CA 1
ATOM 800 C C . ALA A 1 98 ? 14.120 4.489 -13.488 1.00 86.06 98 ALA A C 1
ATOM 802 O O . ALA A 1 98 ? 14.697 3.431 -13.736 1.00 86.06 98 ALA A O 1
ATOM 803 N N . ASP A 1 99 ? 14.272 5.594 -14.231 1.00 84.56 99 ASP A N 1
ATOM 804 C CA . ASP A 1 99 ? 15.041 5.716 -15.475 1.00 84.56 99 ASP A CA 1
ATOM 805 C C . ASP A 1 99 ? 14.633 4.684 -16.553 1.00 84.56 99 ASP A C 1
ATOM 807 O O . ASP A 1 99 ? 15.441 4.280 -17.389 1.00 84.56 99 ASP A O 1
ATOM 811 N N . ILE A 1 100 ? 13.369 4.228 -16.542 1.00 83.81 100 ILE A N 1
ATOM 812 C CA . ILE A 1 100 ? 12.850 3.267 -17.536 1.00 83.81 100 ILE A CA 1
ATOM 813 C C . ILE A 1 100 ? 12.183 3.976 -18.714 1.00 83.81 100 ILE A C 1
ATOM 815 O O . ILE A 1 100 ? 12.315 3.532 -19.857 1.00 83.81 100 ILE A O 1
ATOM 819 N N . LEU A 1 101 ? 11.409 5.030 -18.448 1.00 81.94 101 LEU A N 1
ATOM 820 C CA . LEU A 1 101 ? 10.803 5.807 -19.525 1.00 81.94 101 LEU A CA 1
ATOM 821 C C . LEU A 1 101 ? 11.846 6.744 -20.143 1.00 81.94 101 LEU A C 1
ATOM 823 O O . LEU A 1 101 ? 12.670 7.293 -19.410 1.00 81.94 101 LEU A O 1
ATOM 827 N N . PRO A 1 102 ? 11.813 6.941 -21.474 1.00 76.06 102 PRO A N 1
ATOM 828 C CA . PRO A 1 102 ? 12.656 7.938 -22.108 1.00 76.06 102 PRO A CA 1
ATOM 829 C C . PRO A 1 102 ? 12.333 9.308 -21.514 1.00 76.06 102 PRO A C 1
ATOM 831 O O . PRO A 1 102 ? 11.164 9.651 -21.332 1.00 76.06 102 PRO A O 1
ATOM 834 N N . LYS A 1 103 ? 13.380 10.073 -21.205 1.00 73.75 103 LYS A N 1
ATOM 835 C CA . LYS A 1 103 ? 13.235 11.498 -20.921 1.00 73.75 103 LYS A CA 1
ATOM 836 C C . LYS A 1 103 ? 12.759 12.148 -22.219 1.00 73.75 103 LYS A C 1
ATOM 838 O O . LYS A 1 103 ? 13.245 11.764 -23.285 1.00 73.75 103 LYS A O 1
ATOM 843 N N . ASP A 1 104 ? 11.780 13.042 -22.136 1.00 65.12 104 ASP A N 1
ATOM 844 C CA . ASP A 1 104 ? 11.368 13.828 -23.295 1.00 65.12 104 ASP A CA 1
ATOM 845 C C . ASP A 1 104 ? 12.583 14.665 -23.716 1.00 65.12 104 ASP A C 1
ATOM 847 O O . ASP A 1 104 ? 12.899 15.678 -23.101 1.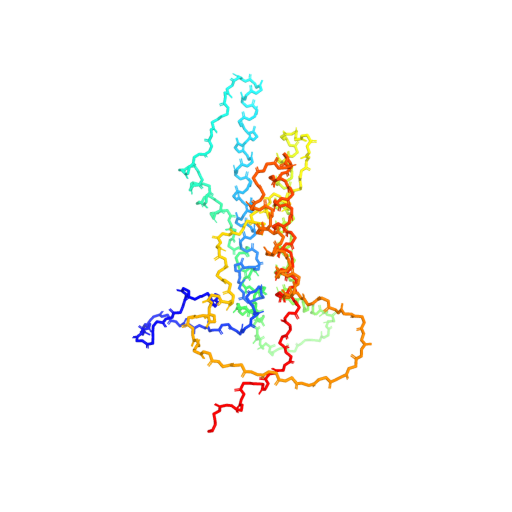00 65.12 104 ASP A O 1
ATOM 851 N N . ASP A 1 105 ? 13.328 14.165 -24.700 1.00 54.59 105 ASP A N 1
ATOM 852 C CA . ASP A 1 105 ? 14.334 14.933 -25.416 1.00 54.59 105 ASP A CA 1
ATOM 853 C C . ASP A 1 105 ? 13.518 15.936 -26.227 1.00 54.59 105 ASP A C 1
ATOM 855 O O . ASP A 1 105 ? 12.811 15.544 -27.166 1.00 54.59 105 ASP A O 1
ATOM 859 N N . ASP A 1 106 ? 13.487 17.194 -25.778 1.00 49.53 106 ASP A N 1
ATOM 860 C CA . ASP A 1 106 ? 12.872 18.276 -26.534 1.00 49.53 106 ASP A CA 1
ATOM 861 C C . ASP A 1 106 ? 13.421 18.184 -27.954 1.00 49.53 106 ASP A C 1
ATOM 863 O O . ASP A 1 106 ? 14.623 18.299 -28.187 1.00 49.53 106 ASP A O 1
ATOM 867 N N . GLY A 1 107 ? 12.526 17.839 -28.881 1.00 45.06 107 GLY A N 1
ATOM 868 C CA . GLY A 1 107 ? 12.898 17.423 -30.217 1.00 45.06 107 GLY A CA 1
ATOM 869 C C . GLY A 1 107 ? 13.862 18.418 -30.838 1.00 45.06 107 GLY A C 1
ATOM 870 O O . GLY A 1 107 ? 13.561 19.608 -30.934 1.00 45.06 107 GLY A O 1
ATOM 871 N N . ASP A 1 108 ? 14.991 17.887 -31.291 1.00 43.94 108 ASP A N 1
ATOM 872 C CA . ASP A 1 108 ? 15.983 18.538 -32.135 1.00 43.94 108 ASP A CA 1
ATOM 873 C C . ASP A 1 108 ? 15.325 18.894 -33.493 1.00 43.94 108 ASP A C 1
ATOM 875 O O . ASP A 1 108 ? 15.598 18.315 -34.547 1.00 43.94 108 ASP A O 1
ATOM 879 N N . GLU A 1 109 ? 14.361 19.823 -33.490 1.00 41.94 109 GLU A N 1
ATOM 880 C CA . GLU A 1 109 ? 13.964 20.567 -34.677 1.00 41.94 109 GLU A CA 1
ATOM 881 C C . GLU A 1 109 ? 15.070 21.587 -34.935 1.00 41.94 109 GLU A C 1
ATOM 883 O O . GLU A 1 109 ? 14.966 22.761 -34.578 1.00 41.94 109 GLU A O 1
ATOM 888 N N . VAL A 1 110 ? 16.131 21.124 -35.599 1.00 44.06 110 VAL A N 1
ATOM 889 C CA . VAL A 1 110 ? 17.095 21.986 -36.279 1.00 44.06 110 VAL A CA 1
ATOM 890 C C . VAL A 1 110 ? 16.315 22.873 -37.251 1.00 44.06 110 VAL A C 1
ATOM 892 O O . VAL A 1 110 ? 15.978 22.481 -38.371 1.00 44.06 110 VAL A O 1
ATOM 895 N N . ARG A 1 111 ? 15.979 24.081 -36.803 1.00 41.81 111 ARG A N 1
ATOM 896 C CA . ARG A 1 111 ? 15.572 25.186 -37.663 1.00 41.81 111 ARG A CA 1
ATOM 897 C C . ARG A 1 111 ? 16.793 26.067 -37.846 1.00 41.81 111 ARG A C 1
ATOM 899 O O . ARG A 1 111 ? 17.067 26.939 -37.030 1.00 41.81 111 ARG A O 1
ATOM 906 N N . ASP A 1 112 ? 17.505 25.814 -38.938 1.00 47.56 112 ASP A N 1
ATOM 907 C CA . ASP A 1 112 ? 18.409 26.786 -39.541 1.00 47.56 112 ASP A CA 1
ATOM 908 C C . ASP A 1 112 ? 17.599 28.046 -39.893 1.00 47.56 112 ASP A C 1
ATOM 910 O O . ASP A 1 112 ? 16.917 28.080 -40.918 1.00 47.56 112 ASP A O 1
ATOM 914 N N . ASP A 1 113 ? 17.633 29.071 -39.043 1.00 45.88 113 ASP A N 1
ATOM 915 C CA . ASP A 1 113 ? 17.449 30.456 -39.485 1.00 45.88 113 ASP A CA 1
ATOM 916 C C . ASP A 1 113 ? 18.117 31.422 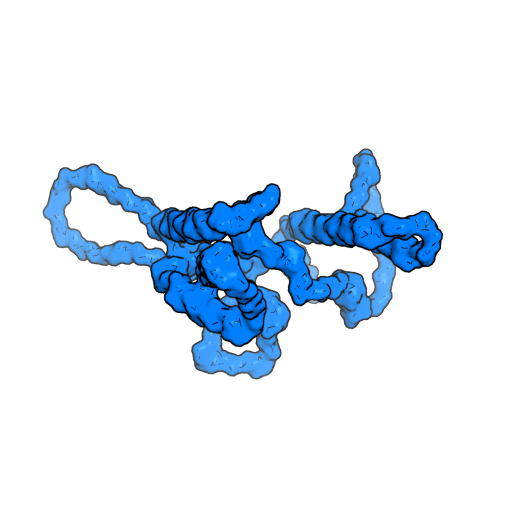-38.501 1.00 45.88 113 ASP A C 1
ATOM 918 O O . ASP A 1 113 ? 17.760 31.508 -37.324 1.00 45.88 113 ASP A O 1
ATOM 922 N N . ASP A 1 114 ? 19.103 32.141 -39.025 1.00 54.09 114 ASP A N 1
ATOM 923 C CA . ASP A 1 114 ? 19.912 33.157 -38.367 1.00 54.09 114 ASP A CA 1
ATOM 924 C C . ASP A 1 114 ? 19.068 34.133 -37.529 1.00 54.09 114 ASP A C 1
ATOM 926 O O . ASP A 1 114 ? 18.205 34.838 -38.064 1.00 54.09 114 ASP A O 1
ATOM 930 N N . ARG A 1 115 ? 19.363 34.264 -36.225 1.00 45.16 115 ARG A N 1
ATOM 931 C CA . ARG A 1 115 ? 19.072 35.494 -35.470 1.00 45.16 115 ARG A CA 1
ATOM 932 C C . ARG A 1 115 ? 19.903 35.629 -34.192 1.00 45.16 115 ARG A C 1
ATOM 934 O O . ARG A 1 115 ? 20.074 34.697 -33.419 1.00 45.16 115 ARG A O 1
ATOM 941 N N . GLU A 1 116 ? 20.446 36.830 -34.044 1.00 48.28 116 GLU A N 1
ATOM 942 C CA . GLU A 1 116 ? 21.453 37.254 -33.076 1.00 48.28 116 GLU A CA 1
ATOM 943 C C . GLU A 1 116 ? 20.974 37.199 -31.615 1.00 48.28 116 GLU A C 1
ATOM 945 O O . GLU A 1 116 ? 19.921 37.730 -31.279 1.00 48.28 116 GLU A O 1
ATOM 950 N N . HIS A 1 117 ? 21.830 36.611 -30.773 1.00 58.06 117 HIS A N 1
ATOM 951 C CA . HIS A 1 117 ? 22.133 36.964 -29.380 1.00 58.06 117 HIS A CA 1
ATOM 952 C C . HIS A 1 117 ? 20.963 37.445 -28.497 1.00 58.06 117 HIS A C 1
ATOM 954 O O . HIS A 1 117 ? 20.744 38.646 -28.335 1.00 58.06 117 HIS A O 1
ATOM 960 N N . ASP A 1 118 ? 20.317 36.494 -27.821 1.00 44.53 118 ASP A N 1
ATOM 961 C CA . ASP A 1 118 ? 19.680 36.722 -26.524 1.00 44.53 118 ASP A CA 1
ATOM 962 C C . ASP A 1 118 ? 20.097 35.588 -25.579 1.00 44.53 118 ASP A C 1
ATOM 964 O O . ASP A 1 118 ? 19.893 34.410 -25.874 1.00 44.53 118 ASP A O 1
ATOM 968 N N . ASP A 1 119 ? 20.770 35.951 -24.489 1.00 46.84 119 ASP A N 1
ATOM 969 C CA . ASP A 1 119 ? 21.308 35.052 -23.463 1.00 46.84 119 ASP A CA 1
ATOM 970 C C . ASP A 1 119 ? 20.162 34.621 -22.537 1.00 46.84 119 ASP A C 1
ATOM 972 O O . ASP A 1 119 ? 20.075 35.001 -21.369 1.00 46.84 119 ASP A O 1
ATOM 976 N N . HIS A 1 120 ? 19.215 33.871 -23.096 1.00 47.03 120 HIS A N 1
ATOM 977 C CA . HIS A 1 120 ? 18.275 33.104 -22.303 1.00 47.03 120 HIS A CA 1
ATOM 978 C C . HIS A 1 120 ? 18.958 31.792 -21.935 1.00 47.03 120 HIS A C 1
ATOM 980 O O . HIS A 1 120 ? 19.089 30.888 -22.754 1.00 47.03 120 HIS A O 1
ATOM 986 N N . VAL A 1 121 ? 19.406 31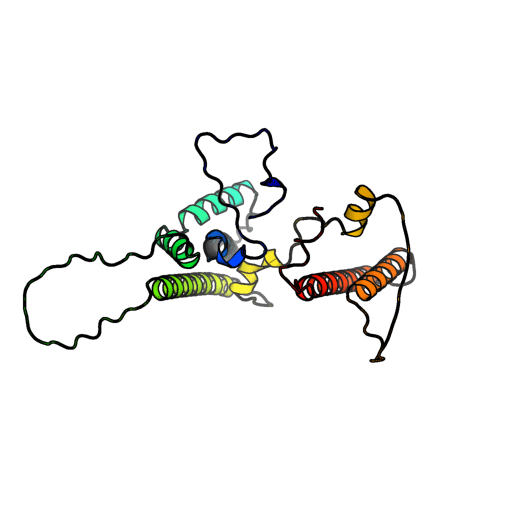.719 -20.680 1.00 43.53 121 VAL A N 1
ATOM 987 C CA . VAL A 1 121 ? 19.792 30.474 -20.015 1.00 43.53 121 VAL A CA 1
ATOM 988 C C . VAL A 1 121 ? 18.664 29.470 -20.247 1.00 43.53 121 VAL A C 1
ATOM 990 O O . VAL A 1 121 ? 17.587 29.600 -19.664 1.00 43.53 121 VAL A O 1
ATOM 993 N N . HIS A 1 122 ? 18.897 28.509 -21.139 1.00 47.59 122 HIS A N 1
ATOM 994 C CA . HIS A 1 122 ? 18.135 27.275 -21.163 1.00 47.59 122 HIS A CA 1
ATOM 995 C C . HIS A 1 122 ? 18.400 26.611 -19.814 1.00 47.59 122 HIS A C 1
ATOM 997 O O . HIS A 1 122 ? 19.498 26.130 -19.539 1.00 47.59 122 HIS A O 1
ATOM 1003 N N . ASP A 1 123 ? 17.424 26.730 -18.920 1.00 44.78 123 ASP A N 1
ATOM 1004 C CA . ASP A 1 123 ? 17.379 25.974 -17.681 1.00 44.78 123 ASP A CA 1
ATOM 1005 C C . ASP A 1 123 ? 17.134 24.520 -18.089 1.00 44.78 123 ASP A C 1
ATOM 1007 O O . ASP A 1 123 ? 15.990 24.092 -18.247 1.00 44.78 123 ASP A O 1
ATOM 1011 N N . ASP A 1 124 ? 18.226 23.798 -18.357 1.00 44.22 124 ASP A N 1
ATOM 1012 C CA . ASP A 1 124 ? 18.278 22.340 -18.488 1.00 44.22 124 ASP A CA 1
ATOM 1013 C C . ASP A 1 124 ? 17.917 21.725 -17.127 1.00 44.22 124 ASP A C 1
ATOM 1015 O O . ASP A 1 124 ? 18.744 21.138 -16.422 1.00 44.22 124 ASP A O 1
ATOM 1019 N N . HIS A 1 125 ? 16.677 21.922 -16.688 1.00 51.19 125 HIS A N 1
ATOM 1020 C CA . HIS A 1 125 ? 16.183 21.292 -15.484 1.00 51.19 125 HIS A CA 1
ATOM 1021 C C . HIS A 1 125 ? 15.874 19.838 -15.847 1.00 51.19 125 HIS A C 1
ATOM 1023 O O . HIS A 1 125 ? 14.868 19.549 -16.494 1.00 51.19 125 HIS A O 1
ATOM 1029 N N . ASP A 1 126 ? 16.799 18.940 -15.486 1.00 56.59 126 ASP A N 1
ATOM 1030 C CA . ASP A 1 126 ? 16.704 17.487 -15.661 1.00 56.59 126 ASP A CA 1
ATOM 1031 C C . ASP A 1 126 ? 15.271 17.022 -15.372 1.00 56.59 126 ASP A C 1
ATOM 1033 O O . ASP A 1 126 ? 14.788 17.135 -14.244 1.00 56.59 126 ASP A O 1
ATOM 1037 N N . SER A 1 127 ? 14.566 16.504 -16.383 1.00 58.69 127 SER A N 1
ATOM 1038 C CA . SER A 1 127 ? 13.166 16.073 -16.258 1.00 58.69 127 SER A CA 1
ATOM 1039 C C . SER A 1 127 ? 12.963 15.067 -15.114 1.00 58.69 127 SER A C 1
ATOM 1041 O O . SER A 1 127 ? 11.855 14.940 -14.585 1.00 58.69 127 SER A O 1
ATOM 1043 N N . ASN A 1 128 ? 14.036 14.382 -14.700 1.00 57.47 128 ASN A N 1
ATOM 1044 C CA . ASN A 1 128 ? 14.052 13.499 -13.540 1.00 57.47 128 ASN A CA 1
ATOM 1045 C C . ASN A 1 128 ? 13.899 14.253 -12.206 1.00 57.47 128 ASN A C 1
ATOM 1047 O O . ASN A 1 128 ? 13.128 13.827 -11.349 1.00 57.47 128 ASN A O 1
ATOM 1051 N N . ASP A 1 129 ? 14.542 15.414 -12.053 1.00 65.62 129 ASP A N 1
ATOM 1052 C CA . ASP A 1 129 ? 14.436 16.265 -10.857 1.00 65.62 129 ASP A CA 1
ATOM 1053 C C . ASP A 1 129 ? 13.012 16.826 -10.697 1.00 65.62 129 ASP A C 1
ATOM 1055 O O . ASP A 1 129 ? 12.450 16.892 -9.596 1.00 65.62 129 ASP A O 1
ATOM 1059 N N . HIS A 1 130 ? 12.354 17.127 -11.821 1.00 77.44 130 HIS A N 1
ATOM 1060 C CA . HIS A 1 130 ? 10.951 17.534 -11.829 1.00 77.44 130 HIS A CA 1
ATOM 1061 C C . HIS A 1 130 ? 9.997 16.385 -11.443 1.00 77.44 130 HIS A C 1
ATOM 1063 O O . HIS A 1 130 ? 9.040 16.600 -10.688 1.00 77.44 130 HIS A O 1
ATOM 1069 N N . ALA A 1 131 ? 10.236 15.157 -11.921 1.00 76.56 131 ALA A N 1
ATOM 1070 C CA . ALA A 1 131 ? 9.453 13.979 -11.534 1.00 76.56 131 ALA A CA 1
ATOM 1071 C C . ALA A 1 131 ? 9.642 13.636 -10.044 1.00 76.56 131 ALA A C 1
ATOM 1073 O O . ALA A 1 131 ? 8.661 13.395 -9.331 1.00 76.56 131 ALA A O 1
ATOM 1074 N N . ASP A 1 132 ? 10.882 13.697 -9.556 1.00 77.75 132 ASP A N 1
ATOM 1075 C CA . ASP A 1 132 ? 11.242 13.501 -8.152 1.00 77.75 132 ASP A CA 1
ATOM 1076 C C . ASP A 1 132 ? 10.546 14.499 -7.232 1.00 77.75 132 ASP A C 1
ATOM 1078 O O . ASP A 1 132 ? 9.908 14.110 -6.244 1.00 77.75 132 ASP A O 1
ATOM 1082 N N . THR A 1 133 ? 10.603 15.778 -7.599 1.00 79.81 133 THR A N 1
ATOM 1083 C CA . THR A 1 133 ? 9.943 16.859 -6.868 1.00 79.81 133 THR A CA 1
ATOM 1084 C C . THR A 1 133 ? 8.433 16.632 -6.800 1.00 79.81 133 THR A C 1
ATOM 1086 O O . THR A 1 133 ? 7.834 16.729 -5.727 1.00 79.81 133 THR A O 1
ATOM 1089 N N . GLN A 1 134 ? 7.790 16.263 -7.910 1.00 79.25 134 GLN A N 1
ATOM 1090 C CA . GLN A 1 134 ? 6.351 15.991 -7.928 1.00 79.25 134 GLN A CA 1
ATOM 1091 C C . GLN A 1 134 ? 5.949 14.771 -7.088 1.00 79.25 134 GLN A C 1
ATOM 1093 O O . GLN A 1 134 ? 4.907 14.807 -6.423 1.00 79.25 134 GLN A O 1
ATOM 1098 N N . ILE A 1 135 ? 6.741 13.693 -7.098 1.00 80.50 135 ILE A N 1
ATOM 1099 C CA . ILE A 1 135 ? 6.501 12.519 -6.243 1.00 80.50 135 ILE A CA 1
ATOM 1100 C C . ILE A 1 135 ? 6.584 12.926 -4.773 1.00 80.50 135 ILE A C 1
ATOM 1102 O O . ILE A 1 135 ? 5.689 12.597 -3.993 1.00 80.50 135 ILE A O 1
ATOM 1106 N N . TYR A 1 136 ? 7.623 13.678 -4.404 1.00 82.12 136 TYR A N 1
ATOM 1107 C CA . TYR A 1 136 ? 7.813 14.164 -3.041 1.00 82.12 136 TYR A CA 1
ATOM 1108 C C . TYR A 1 136 ? 6.646 15.048 -2.577 1.00 82.12 136 TYR A C 1
ATOM 1110 O O . TYR A 1 136 ? 6.072 14.809 -1.514 1.00 82.12 136 TYR A O 1
ATOM 1118 N N . LEU A 1 137 ? 6.222 16.009 -3.405 1.00 80.06 137 LEU A N 1
ATOM 1119 C CA . LEU A 1 137 ? 5.074 16.875 -3.115 1.00 80.06 137 LEU A CA 1
ATOM 1120 C C . LEU A 1 137 ? 3.764 16.088 -2.983 1.00 80.06 137 LEU A C 1
ATOM 1122 O O . LEU A 1 137 ? 2.963 16.359 -2.086 1.00 80.06 137 LEU A O 1
ATOM 1126 N N . THR A 1 138 ? 3.548 15.096 -3.851 1.00 84.69 138 THR A N 1
ATOM 1127 C CA . THR A 1 138 ? 2.380 14.206 -3.767 1.00 84.69 138 THR A CA 1
ATOM 1128 C C . THR A 1 138 ? 2.382 13.451 -2.443 1.00 84.69 138 THR A C 1
ATOM 1130 O O . THR A 1 138 ? 1.363 13.418 -1.755 1.00 84.69 138 THR A O 1
ATOM 1133 N N . HIS A 1 139 ? 3.534 12.903 -2.053 1.00 85.44 139 HIS A N 1
ATOM 1134 C CA . HIS A 1 139 ? 3.669 12.161 -0.809 1.00 85.44 139 HIS A CA 1
ATOM 1135 C C . HIS A 1 139 ? 3.394 13.031 0.423 1.00 85.44 139 HIS A C 1
ATOM 1137 O O . HIS A 1 139 ? 2.632 12.607 1.290 1.00 85.44 139 HIS A O 1
ATOM 1143 N N . ILE A 1 140 ? 3.949 14.249 0.484 1.00 84.00 140 ILE A N 1
ATOM 1144 C CA . ILE A 1 140 ? 3.680 15.190 1.584 1.00 84.00 140 ILE A CA 1
ATOM 1145 C C . ILE A 1 140 ? 2.184 15.458 1.703 1.00 84.00 140 ILE A C 1
ATOM 1147 O O . ILE A 1 140 ? 1.619 15.348 2.788 1.00 84.00 140 ILE A O 1
ATOM 1151 N N . LYS A 1 141 ? 1.520 15.762 0.586 1.00 88.75 141 LYS A N 1
ATOM 1152 C CA . LYS A 1 141 ? 0.086 16.052 0.596 1.00 88.75 141 LYS A CA 1
ATOM 1153 C C . LYS A 1 141 ? -0.731 14.867 1.118 1.00 88.75 141 LYS A C 1
ATOM 1155 O O . LYS A 1 141 ? -1.663 15.047 1.899 1.00 88.75 141 LYS A O 1
ATOM 1160 N N . GLU A 1 142 ? -0.395 13.651 0.695 1.00 91.19 142 GLU A N 1
ATOM 1161 C CA . GLU A 1 142 ? -1.051 12.438 1.188 1.00 91.19 142 GLU A CA 1
ATOM 1162 C C . GLU A 1 142 ? -0.835 12.237 2.697 1.00 91.19 142 GLU A C 1
ATOM 1164 O O . GLU A 1 142 ? -1.775 11.864 3.405 1.00 91.19 142 GLU A O 1
ATOM 1169 N N . LEU A 1 143 ? 0.374 12.513 3.196 1.00 89.94 143 LEU A N 1
ATOM 1170 C CA . LEU A 1 143 ? 0.705 12.447 4.620 1.00 89.94 143 LEU A CA 1
ATOM 1171 C C . LEU A 1 143 ? -0.084 13.471 5.437 1.00 89.94 143 LEU A C 1
ATOM 1173 O O . LEU A 1 143 ? -0.685 13.100 6.442 1.00 89.94 143 LEU A O 1
ATOM 1177 N N . GLU A 1 144 ? -0.154 14.723 4.986 1.00 91.44 144 GLU A N 1
ATOM 1178 C CA . GLU A 1 144 ? -0.930 15.784 5.639 1.00 91.44 144 GLU A CA 1
ATOM 1179 C C . GLU A 1 144 ? -2.413 15.409 5.749 1.00 91.44 144 GLU A C 1
ATOM 1181 O O . GLU A 1 144 ? -3.029 15.525 6.812 1.00 91.44 144 GLU A O 1
ATOM 1186 N N . GLU A 1 145 ? -2.996 14.899 4.661 1.00 94.44 145 GLU A N 1
ATOM 1187 C CA . GLU A 1 145 ? -4.389 14.455 4.639 1.00 94.44 145 GLU A CA 1
ATOM 1188 C C . GLU A 1 145 ? -4.658 13.301 5.614 1.00 94.44 145 GLU A C 1
ATOM 1190 O O . GLU A 1 145 ? -5.728 13.243 6.225 1.00 94.44 145 GLU A O 1
ATOM 1195 N N . ILE A 1 146 ? -3.702 12.385 5.766 1.00 94.88 146 ILE A N 1
ATOM 1196 C CA . ILE A 1 146 ? -3.786 11.264 6.706 1.00 94.88 146 ILE A CA 1
ATOM 1197 C C . ILE A 1 146 ? -3.600 11.741 8.144 1.00 94.88 146 ILE A C 1
ATOM 1199 O O . ILE A 1 146 ? -4.390 11.345 9.003 1.00 94.88 146 ILE A O 1
ATOM 1203 N N . GLN A 1 147 ? -2.630 12.618 8.407 1.00 93.69 147 GLN A N 1
ATOM 1204 C CA . GLN A 1 147 ? -2.377 13.163 9.739 1.00 93.69 147 GLN A CA 1
ATOM 1205 C C . GLN A 1 147 ? -3.612 13.898 10.264 1.00 93.69 147 GLN A C 1
ATOM 1207 O O . GLN A 1 147 ? -4.076 13.606 11.361 1.00 93.69 147 GLN A O 1
ATOM 1212 N N . MET A 1 148 ? -4.257 14.718 9.425 1.00 93.94 148 MET A N 1
ATOM 1213 C CA . MET A 1 148 ? -5.522 15.375 9.774 1.00 93.94 148 MET A CA 1
ATOM 1214 C C . MET A 1 148 ? -6.638 14.397 10.175 1.00 93.94 148 MET A C 1
ATOM 1216 O O . MET A 1 148 ? -7.550 14.772 10.913 1.00 93.94 148 MET A O 1
ATOM 1220 N N . LEU A 1 149 ? -6.645 13.168 9.649 1.00 94.56 149 LEU A N 1
ATOM 1221 C CA . LEU A 1 149 ? -7.621 12.147 10.037 1.00 94.56 149 LEU A CA 1
ATOM 1222 C C . LEU A 1 149 ? -7.221 11.423 11.322 1.00 94.56 149 LEU A C 1
ATOM 1224 O O . LEU A 1 149 ? -8.107 11.061 12.093 1.00 94.56 149 LEU A O 1
ATOM 1228 N N . ILE A 1 150 ? -5.924 11.209 11.543 1.00 93.12 150 ILE A N 1
ATOM 1229 C CA . ILE A 1 150 ? -5.389 10.646 12.788 1.00 93.12 150 ILE A CA 1
ATOM 1230 C C . ILE A 1 150 ? -5.698 11.591 13.952 1.00 93.12 150 ILE A C 1
ATOM 1232 O O . ILE A 1 150 ? -6.248 11.150 14.958 1.00 93.12 150 ILE A O 1
ATOM 1236 N N . ASP A 1 151 ? -5.456 12.889 13.773 1.00 91.44 151 ASP A N 1
ATOM 1237 C CA . ASP A 1 151 ? -5.662 13.918 14.799 1.00 91.44 151 ASP A CA 1
ATOM 1238 C C . ASP A 1 151 ? -7.131 14.024 15.248 1.00 91.44 151 ASP A C 1
ATOM 1240 O O . ASP A 1 151 ? -7.422 14.431 16.369 1.00 91.44 151 ASP A O 1
ATOM 1244 N N . LYS A 1 152 ? -8.082 13.610 14.399 1.00 91.31 152 LYS A N 1
ATOM 1245 C CA . LYS A 1 152 ? -9.516 13.575 14.741 1.00 91.31 152 LYS A CA 1
ATOM 1246 C C . LYS A 1 152 ? -9.911 12.434 15.674 1.00 91.31 152 LYS A C 1
ATOM 1248 O O . LYS A 1 152 ? -11.007 12.476 16.223 1.00 91.31 152 LYS A O 1
ATOM 1253 N N . LEU A 1 153 ? -9.085 11.399 15.802 1.00 87.19 153 LEU A N 1
ATOM 1254 C CA . LEU A 1 153 ? -9.419 10.184 16.550 1.00 87.19 153 LEU A CA 1
ATOM 1255 C C . LEU A 1 153 ? -8.960 10.216 18.018 1.00 87.19 153 LEU A C 1
ATOM 1257 O O . LEU A 1 153 ? -9.162 9.223 18.707 1.00 87.19 153 LEU A O 1
ATOM 1261 N N . ASP A 1 154 ? -8.384 11.334 18.481 1.00 81.62 154 ASP A N 1
ATOM 1262 C CA . ASP A 1 154 ? -7.979 11.602 19.876 1.00 81.62 154 ASP A CA 1
ATOM 1263 C C . ASP A 1 154 ? -7.310 10.401 20.576 1.00 81.62 154 ASP A C 1
ATOM 1265 O O . ASP A 1 154 ? -7.731 9.926 21.631 1.00 81.62 154 ASP A O 1
ATOM 1269 N N . PHE A 1 155 ? -6.277 9.840 19.939 1.00 84.25 155 PHE A N 1
ATOM 1270 C CA . PHE A 1 155 ? -5.534 8.710 20.494 1.00 84.25 155 PHE A CA 1
ATOM 1271 C C . PHE A 1 155 ? -4.712 9.136 21.723 1.00 84.25 155 PHE A C 1
ATOM 1273 O O . PHE A 1 155 ? -3.946 10.093 21.647 1.00 84.25 155 PHE A O 1
ATOM 1280 N N . GLU A 1 156 ? -4.757 8.357 22.815 1.00 82.62 156 GLU A N 1
ATOM 1281 C CA . GLU A 1 156 ? -3.933 8.593 24.024 1.00 82.62 156 GLU A CA 1
ATOM 1282 C C . GLU A 1 156 ? -2.427 8.683 23.720 1.00 82.62 156 GLU A C 1
ATOM 1284 O O . GLU A 1 156 ? -1.673 9.383 24.397 1.00 82.62 156 GLU A O 1
ATOM 1289 N N . LYS A 1 157 ? -1.988 7.937 22.702 1.00 84.25 157 LYS A N 1
ATOM 1290 C CA . LYS A 1 157 ? -0.635 7.972 22.152 1.00 84.25 157 LYS A CA 1
ATOM 1291 C C . LYS A 1 157 ? -0.744 8.191 20.644 1.00 84.25 157 LYS A C 1
ATOM 1293 O O . LYS A 1 157 ? -0.970 7.215 19.924 1.00 84.25 157 LYS A O 1
ATOM 1298 N N . PRO A 1 158 ? -0.639 9.440 20.166 1.00 77.31 158 PRO A N 1
ATOM 1299 C CA . PRO A 1 158 ? -0.683 9.715 18.741 1.00 77.31 158 PRO A CA 1
ATOM 1300 C C . PRO A 1 158 ? 0.554 9.128 18.055 1.00 77.31 158 PRO A C 1
ATOM 1302 O O . PRO A 1 158 ? 1.635 9.059 18.638 1.00 77.31 158 PRO A O 1
ATOM 1305 N N . PHE A 1 159 ? 0.363 8.704 16.814 1.00 85.56 159 PHE A N 1
ATOM 1306 C CA . PHE A 1 159 ? 1.394 8.214 15.902 1.00 85.56 159 PHE A CA 1
ATOM 1307 C C . PHE A 1 159 ? 1.360 9.067 14.634 1.00 85.56 159 PHE A C 1
ATOM 1309 O O . PHE A 1 159 ? 0.351 9.726 14.355 1.00 85.56 159 PHE A O 1
ATOM 1316 N N . THR A 1 160 ? 2.447 9.076 13.870 1.00 91.88 160 THR A N 1
ATOM 1317 C CA . THR A 1 160 ? 2.511 9.892 12.652 1.00 91.88 160 THR A CA 1
ATOM 1318 C C . THR A 1 160 ? 1.863 9.193 11.456 1.00 91.88 160 THR A C 1
ATOM 1320 O O . THR A 1 160 ? 1.704 7.967 11.418 1.00 91.88 160 THR A O 1
ATOM 1323 N N . ALA A 1 161 ? 1.487 9.971 10.441 1.00 90.69 161 ALA A N 1
ATOM 1324 C CA . ALA A 1 161 ? 1.003 9.443 9.171 1.00 90.69 161 ALA A CA 1
ATOM 1325 C C . ALA A 1 161 ? 2.014 8.478 8.524 1.00 90.69 161 ALA A C 1
ATOM 1327 O O . ALA A 1 161 ? 1.612 7.442 7.990 1.00 90.69 161 ALA A O 1
ATOM 1328 N N . GLU A 1 162 ? 3.315 8.761 8.622 1.00 88.94 162 GLU A N 1
ATOM 1329 C CA . GLU A 1 162 ? 4.384 7.897 8.115 1.00 88.94 162 GLU A CA 1
ATOM 1330 C C . GLU A 1 162 ? 4.417 6.555 8.856 1.00 88.94 162 GLU A C 1
ATOM 1332 O O . GLU A 1 162 ? 4.433 5.500 8.216 1.00 88.94 162 GLU A O 1
ATOM 1337 N N . GLU A 1 163 ? 4.369 6.580 10.192 1.00 89.94 163 GLU A N 1
ATOM 1338 C CA . GLU A 1 163 ? 4.318 5.373 11.027 1.00 89.94 163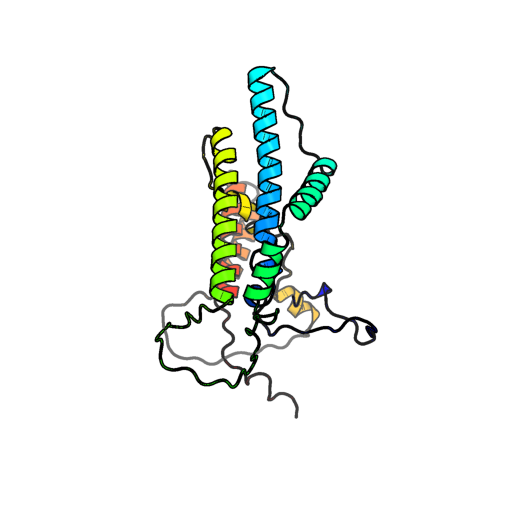 GLU A CA 1
ATOM 1339 C C . GLU A 1 163 ? 3.088 4.520 10.688 1.00 89.94 163 GLU A C 1
ATOM 1341 O O . GLU A 1 163 ? 3.174 3.295 10.572 1.00 89.94 163 GLU A O 1
ATOM 1346 N N . PHE A 1 164 ? 1.942 5.162 10.451 1.00 90.75 164 PHE A N 1
ATOM 1347 C CA . PHE A 1 164 ? 0.711 4.469 10.086 1.00 90.75 164 PHE A CA 1
ATOM 1348 C C . PHE A 1 164 ? 0.765 3.833 8.695 1.00 90.75 164 PHE A C 1
ATOM 1350 O O . PHE A 1 164 ? 0.304 2.703 8.503 1.00 90.75 164 PHE A O 1
ATOM 1357 N N . ILE A 1 165 ? 1.312 4.541 7.704 1.00 89.44 165 ILE A N 1
ATOM 1358 C CA . ILE A 1 165 ? 1.456 4.015 6.341 1.00 89.44 165 ILE A CA 1
ATOM 1359 C C . ILE A 1 165 ? 2.411 2.822 6.329 1.00 89.44 165 ILE A C 1
ATOM 1361 O O . ILE A 1 165 ? 2.119 1.832 5.656 1.00 89.44 165 ILE A O 1
ATOM 1365 N N . GLN A 1 166 ? 3.502 2.898 7.098 1.00 87.06 166 GLN A N 1
ATOM 1366 C CA . GLN A 1 166 ? 4.576 1.904 7.129 1.00 87.06 166 GLN A CA 1
ATOM 1367 C C . GLN A 1 166 ? 4.417 0.833 8.217 1.00 87.06 166 GLN A C 1
ATOM 1369 O O . GLN A 1 166 ? 5.331 0.034 8.413 1.00 87.06 166 GLN A O 1
ATOM 1374 N N . CYS A 1 167 ? 3.275 0.767 8.906 1.00 82.25 167 CYS A N 1
ATOM 1375 C CA . CYS A 1 167 ? 3.054 -0.204 9.985 1.00 82.25 167 CYS A CA 1
ATOM 1376 C C . CYS A 1 167 ? 3.243 -1.674 9.558 1.00 82.25 167 CYS A C 1
ATOM 1378 O O . CYS A 1 167 ? 3.600 -2.515 10.377 1.00 82.25 167 CYS A O 1
ATOM 1380 N N . ASP A 1 168 ? 3.052 -1.988 8.275 1.00 77.06 168 ASP A N 1
ATOM 1381 C CA . ASP A 1 168 ? 3.238 -3.326 7.708 1.00 77.06 168 ASP A CA 1
ATOM 1382 C C . ASP A 1 168 ? 4.706 -3.661 7.403 1.00 77.06 168 ASP A C 1
ATOM 1384 O O . ASP A 1 168 ? 5.050 -4.823 7.209 1.00 77.06 168 ASP A O 1
ATOM 1388 N N . ARG A 1 169 ? 5.606 -2.671 7.410 1.00 67.44 169 ARG A N 1
ATOM 1389 C CA . ARG A 1 169 ? 7.042 -2.878 7.175 1.00 67.44 169 ARG A CA 1
ATOM 1390 C C . ARG A 1 169 ? 7.705 -3.708 8.281 1.00 67.44 169 ARG A C 1
ATOM 1392 O O . ARG A 1 169 ? 8.766 -4.290 8.064 1.00 67.44 169 ARG A O 1
ATOM 1399 N N . GLU A 1 170 ? 7.093 -3.772 9.464 1.00 51.75 170 GLU A N 1
ATOM 1400 C CA . GLU A 1 170 ? 7.580 -4.564 10.597 1.00 51.75 170 GLU A CA 1
ATOM 1401 C C . GLU A 1 170 ? 7.081 -6.023 10.589 1.00 51.75 170 GLU A C 1
ATOM 1403 O O . GLU A 1 170 ? 7.655 -6.873 11.288 1.00 51.75 170 GLU A O 1
ATOM 1408 N N . GLU A 1 171 ? 6.061 -6.339 9.784 1.00 49.81 171 GLU A N 1
ATOM 1409 C CA . GLU A 1 171 ? 5.401 -7.645 9.725 1.00 49.81 171 GLU A CA 1
ATOM 1410 C C . GLU A 1 171 ? 6.145 -8.576 8.747 1.00 49.81 171 GLU A C 1
ATOM 1412 O O . GLU A 1 171 ? 6.199 -8.345 7.542 1.00 49.81 171 GLU A O 1
ATOM 1417 N N . ILE A 1 172 ? 6.784 -9.632 9.268 1.00 40.78 172 ILE A N 1
ATOM 1418 C CA . ILE A 1 172 ? 7.405 -10.671 8.429 1.00 40.78 172 ILE A CA 1
ATOM 1419 C C . ILE A 1 172 ? 6.269 -11.532 7.874 1.00 40.78 172 ILE A C 1
ATOM 1421 O O . ILE A 1 172 ? 5.683 -12.316 8.615 1.00 40.78 172 ILE A O 1
ATOM 1425 N N . THR A 1 173 ? 5.956 -11.402 6.588 1.00 42.50 173 THR A N 1
ATOM 1426 C CA . THR A 1 173 ? 4.887 -12.178 5.930 1.00 42.50 173 THR A CA 1
ATOM 1427 C C . THR A 1 173 ? 5.349 -13.539 5.395 1.00 42.50 173 THR A C 1
ATOM 1429 O O . THR A 1 173 ? 4.530 -14.326 4.928 1.00 42.50 173 THR A O 1
ATOM 1432 N N . THR A 1 174 ? 6.640 -13.857 5.513 1.00 43.66 174 THR A N 1
ATOM 1433 C CA . THR A 1 174 ? 7.232 -15.136 5.096 1.00 43.66 174 THR A CA 1
ATOM 1434 C C . THR A 1 174 ? 8.242 -15.601 6.132 1.00 43.66 174 THR A C 1
ATOM 1436 O O . THR A 1 174 ? 9.251 -14.931 6.351 1.00 43.66 174 THR A O 1
ATOM 1439 N N . GLU A 1 175 ? 7.986 -16.751 6.760 1.00 42.53 175 GLU A N 1
ATOM 1440 C CA . GLU A 1 175 ? 9.003 -17.493 7.507 1.00 42.53 175 GLU A CA 1
ATOM 1441 C C . GLU A 1 175 ? 10.222 -17.688 6.594 1.00 42.53 175 GLU A C 1
ATOM 1443 O O . GLU A 1 175 ? 10.163 -18.382 5.580 1.00 42.53 175 GLU A O 1
ATOM 1448 N N . MET A 1 176 ? 11.313 -16.986 6.901 1.00 44.38 176 MET A N 1
ATOM 1449 C CA . MET A 1 176 ? 12.563 -17.122 6.165 1.00 44.38 176 MET A CA 1
ATOM 1450 C C . MET A 1 176 ? 13.199 -18.449 6.569 1.00 44.38 176 MET A C 1
ATOM 1452 O O . MET A 1 176 ? 13.694 -18.580 7.689 1.00 44.38 176 MET A O 1
ATOM 1456 N N . ILE A 1 177 ? 13.182 -19.417 5.653 1.00 48.06 177 ILE A N 1
ATOM 1457 C CA . ILE A 1 177 ? 13.974 -20.648 5.749 1.00 48.06 177 ILE A CA 1
ATOM 1458 C C . ILE A 1 177 ? 15.435 -20.231 5.954 1.00 48.06 177 ILE A C 1
ATOM 1460 O O . ILE A 1 177 ? 15.954 -19.381 5.223 1.00 48.06 177 ILE A O 1
ATOM 1464 N N . SER A 1 178 ? 16.086 -20.761 6.989 1.00 53.84 178 SER A N 1
ATOM 1465 C CA . SER A 1 178 ? 17.458 -20.360 7.303 1.00 53.84 178 SER A CA 1
ATOM 1466 C C . SER A 1 178 ? 18.416 -20.877 6.222 1.00 53.84 178 SER A C 1
ATOM 1468 O O . SER A 1 178 ? 18.191 -21.929 5.619 1.00 53.84 178 SER A O 1
ATOM 1470 N N . ASN A 1 179 ? 19.535 -20.180 5.999 1.00 42.34 179 ASN A N 1
ATOM 1471 C CA . ASN A 1 179 ? 20.585 -20.659 5.087 1.00 42.34 179 ASN A CA 1
ATOM 1472 C C . ASN A 1 179 ? 21.079 -22.073 5.462 1.00 42.34 179 ASN A C 1
ATOM 1474 O O . ASN A 1 179 ? 21.575 -22.793 4.608 1.00 42.34 179 ASN A O 1
ATOM 1478 N N . GLU A 1 180 ? 20.910 -22.489 6.716 1.00 52.66 180 GLU A N 1
ATOM 1479 C CA . GLU A 1 180 ? 21.255 -23.815 7.233 1.00 52.66 180 GLU A CA 1
ATOM 1480 C C . GLU A 1 180 ? 20.279 -24.912 6.772 1.00 52.66 180 GLU A C 1
ATOM 1482 O O . GLU A 1 180 ? 20.700 -26.032 6.485 1.00 52.66 180 GLU A O 1
ATOM 1487 N N . GLU A 1 181 ? 18.987 -24.594 6.631 1.00 51.06 181 GLU A N 1
ATOM 1488 C CA . GLU A 1 181 ? 17.994 -25.484 6.006 1.00 51.06 181 GLU A CA 1
ATOM 1489 C C . GLU A 1 181 ? 18.201 -25.603 4.489 1.00 51.06 181 GLU A C 1
ATOM 1491 O O . GLU A 1 181 ? 18.021 -26.684 3.921 1.00 51.06 181 GLU A O 1
ATOM 1496 N N . ILE A 1 182 ? 18.657 -24.524 3.846 1.00 55.72 182 ILE A N 1
ATOM 1497 C CA . ILE A 1 182 ? 19.029 -24.514 2.422 1.00 55.72 182 ILE A CA 1
ATOM 1498 C C . ILE A 1 182 ? 20.311 -25.333 2.195 1.00 55.72 182 ILE A C 1
ATOM 1500 O O . ILE A 1 182 ? 20.392 -26.130 1.264 1.00 55.72 182 ILE A O 1
ATOM 1504 N N . LEU A 1 183 ? 21.310 -25.209 3.073 1.00 43.44 183 LEU A N 1
ATOM 1505 C CA . LEU A 1 183 ? 22.560 -25.971 2.967 1.00 43.44 183 LEU A CA 1
ATOM 1506 C C . LEU A 1 183 ? 22.355 -27.468 3.246 1.00 43.44 183 LEU A C 1
ATOM 1508 O O . LEU A 1 183 ? 22.946 -28.300 2.558 1.00 43.44 183 LEU A O 1
ATOM 1512 N N . LYS A 1 184 ? 21.457 -27.827 4.176 1.00 54.72 184 LYS A N 1
ATOM 1513 C CA . LYS A 1 184 ? 21.094 -29.229 4.458 1.00 54.72 184 LYS A CA 1
ATOM 1514 C C . LYS A 1 184 ? 20.449 -29.955 3.280 1.00 54.72 184 LYS A C 1
ATOM 1516 O O . LYS A 1 184 ? 20.501 -31.181 3.235 1.00 54.72 184 LYS A O 1
ATOM 1521 N N . THR A 1 185 ? 19.824 -29.230 2.356 1.00 50.88 185 THR A N 1
ATOM 1522 C CA . THR A 1 185 ? 19.170 -29.823 1.182 1.00 50.88 185 THR A CA 1
ATOM 1523 C C . THR A 1 185 ? 20.098 -29.964 -0.024 1.00 50.88 185 THR A C 1
ATOM 1525 O O . THR A 1 185 ? 19.781 -30.746 -0.918 1.00 50.88 185 THR A O 1
ATOM 1528 N N . VAL A 1 186 ? 21.242 -29.268 -0.056 1.00 52.28 186 VAL A N 1
ATOM 1529 C CA . VAL A 1 186 ? 22.068 -29.153 -1.272 1.00 52.28 186 VAL A CA 1
ATOM 1530 C C . VAL A 1 186 ? 23.430 -29.856 -1.175 1.00 52.28 186 VAL A C 1
ATOM 1532 O O . VAL A 1 186 ? 23.980 -30.199 -2.218 1.00 52.28 186 VAL A O 1
ATOM 1535 N N . LEU A 1 187 ? 23.981 -30.147 0.014 1.00 42.94 187 LEU A N 1
ATOM 1536 C CA . LEU A 1 187 ? 25.346 -30.698 0.112 1.00 42.94 187 LEU A CA 1
ATOM 1537 C C . LEU A 1 187 ? 25.491 -31.899 1.074 1.00 42.94 187 LEU A C 1
ATOM 1539 O O . LEU A 1 187 ? 25.059 -31.817 2.224 1.00 42.94 187 LEU A O 1
ATOM 1543 N N . PRO A 1 188 ? 26.154 -33.002 0.656 1.00 37.75 188 PRO A N 1
ATOM 1544 C CA . PRO A 1 188 ? 26.710 -33.990 1.573 1.00 37.75 188 PRO A CA 1
ATOM 1545 C C . PRO A 1 188 ? 28.025 -33.477 2.193 1.00 37.75 188 PRO A C 1
ATOM 1547 O O . PRO A 1 188 ? 28.824 -32.830 1.520 1.00 37.75 188 PRO A O 1
ATOM 1550 N N . ASN A 1 189 ? 28.218 -33.786 3.482 1.00 40.81 189 ASN A N 1
ATOM 1551 C CA . ASN A 1 189 ? 29.361 -33.449 4.345 1.00 40.81 189 ASN A CA 1
ATOM 1552 C C . ASN A 1 189 ? 30.721 -33.303 3.639 1.00 40.81 189 ASN A C 1
ATOM 1554 O O . ASN A 1 189 ? 31.159 -34.239 2.974 1.00 40.81 189 ASN A O 1
ATOM 1558 N N . ASN A 1 190 ? 31.451 -32.225 3.956 1.00 34.25 190 ASN A N 1
ATOM 1559 C CA . ASN A 1 190 ? 32.885 -32.289 4.260 1.00 34.25 190 ASN A CA 1
ATOM 1560 C C . ASN A 1 190 ? 33.366 -31.030 5.010 1.00 34.25 190 ASN A C 1
ATOM 1562 O O . ASN A 1 190 ? 33.061 -29.906 4.622 1.00 34.25 190 ASN A O 1
ATOM 1566 N N . ASN A 1 191 ? 34.123 -31.266 6.085 1.00 37.78 191 ASN A N 1
ATOM 1567 C CA . ASN A 1 191 ? 34.812 -30.281 6.926 1.00 37.78 191 ASN A CA 1
ATOM 1568 C C . ASN A 1 191 ? 36.224 -29.995 6.374 1.00 37.78 191 ASN A C 1
ATOM 1570 O O . ASN A 1 191 ? 36.836 -30.940 5.875 1.00 37.78 191 ASN A O 1
ATOM 1574 N N . GLN A 1 192 ? 36.761 -28.776 6.568 1.00 36.94 192 GLN A N 1
ATOM 1575 C CA . GLN A 1 192 ? 38.024 -28.487 7.301 1.00 36.94 192 GLN A CA 1
ATOM 1576 C C . GLN A 1 192 ? 38.520 -27.016 7.157 1.00 36.94 192 GLN A C 1
ATOM 1578 O O . GLN A 1 192 ? 38.692 -26.525 6.046 1.00 36.94 192 GLN A O 1
ATOM 1583 N N . GLU A 1 193 ? 38.669 -26.374 8.333 1.00 37.38 193 GLU A N 1
ATOM 1584 C CA . GLU A 1 193 ? 39.643 -25.392 8.916 1.00 37.38 193 GLU A CA 1
ATOM 1585 C C . GLU A 1 193 ? 40.915 -24.991 8.115 1.00 37.38 193 GLU A C 1
ATOM 1587 O O . GLU A 1 193 ? 41.338 -25.755 7.257 1.00 37.38 193 GLU A O 1
ATOM 1592 N N . GLU A 1 194 ? 41.728 -23.948 8.386 1.00 38.81 194 GLU A N 1
ATOM 1593 C CA . GLU A 1 194 ? 41.799 -22.628 9.088 1.00 38.81 194 GLU A CA 1
ATOM 1594 C C . GLU A 1 194 ? 43.258 -22.110 8.842 1.00 38.81 194 GLU A C 1
ATOM 1596 O O . GLU A 1 194 ? 44.140 -22.956 8.724 1.00 38.81 194 GLU A O 1
ATOM 1601 N N . GLU A 1 195 ? 43.556 -20.787 8.815 1.00 31.47 195 GLU A N 1
ATOM 1602 C CA . GLU A 1 195 ? 44.747 -20.188 9.501 1.00 31.47 195 GLU A CA 1
ATOM 1603 C C . GLU A 1 195 ? 44.827 -18.620 9.496 1.00 31.47 195 GLU A C 1
ATOM 1605 O O . GLU A 1 195 ? 44.930 -17.971 8.457 1.00 31.47 195 GLU A O 1
ATOM 1610 N N . VAL A 1 196 ? 44.751 -18.098 10.734 1.00 32.28 196 VAL A N 1
ATOM 1611 C CA . VAL A 1 196 ? 45.138 -16.883 11.530 1.00 32.28 196 VAL A CA 1
ATOM 1612 C C . VAL A 1 196 ? 46.204 -15.891 10.942 1.00 32.28 196 VAL A C 1
ATOM 1614 O O . VAL A 1 196 ? 47.075 -16.324 10.203 1.00 32.28 196 VAL A O 1
ATOM 1617 N N . GLU A 1 197 ? 46.243 -14.550 11.172 1.00 29.58 197 GLU A N 1
ATOM 1618 C CA . GLU A 1 197 ? 46.505 -13.830 12.453 1.00 29.58 197 GLU A CA 1
ATOM 1619 C C . GLU A 1 197 ? 46.427 -12.267 12.387 1.00 29.58 197 GLU A C 1
ATOM 1621 O O . GLU A 1 197 ? 47.049 -11.650 11.528 1.00 29.58 197 GLU A O 1
ATOM 1626 N N . GLU A 1 198 ? 45.709 -11.628 13.332 1.00 29.02 198 GLU A N 1
ATOM 1627 C CA . GLU A 1 198 ? 46.069 -10.425 14.139 1.00 29.02 198 GLU A CA 1
ATOM 1628 C C . GLU A 1 198 ? 44.924 -10.181 15.161 1.00 29.02 198 GLU A C 1
ATOM 1630 O O . GLU A 1 198 ? 43.761 -10.362 14.813 1.00 29.02 198 GLU A O 1
ATOM 1635 N N . ILE A 1 199 ? 45.211 -9.846 16.433 1.00 42.09 199 ILE A N 1
ATOM 1636 C CA . ILE A 1 199 ? 44.230 -9.886 17.550 1.00 42.09 199 ILE A CA 1
ATOM 1637 C C . ILE A 1 199 ? 43.640 -8.493 17.877 1.00 42.09 199 ILE A C 1
ATOM 1639 O O . ILE A 1 199 ? 44.272 -7.716 18.598 1.00 42.09 199 ILE A O 1
ATOM 1643 N N . PRO A 1 200 ? 42.391 -8.192 17.474 1.00 38.81 200 PRO A N 1
ATOM 1644 C CA . PRO A 1 200 ? 41.486 -7.291 18.179 1.00 38.81 200 PRO A CA 1
ATOM 1645 C C . PRO A 1 200 ? 40.588 -8.087 19.148 1.00 38.81 200 PRO A C 1
ATOM 1647 O O . PRO A 1 200 ? 40.472 -9.305 19.045 1.00 38.81 200 PRO A O 1
ATOM 1650 N N . LEU A 1 201 ? 39.952 -7.408 20.113 1.00 37.03 201 LEU A N 1
ATOM 1651 C CA . LEU A 1 201 ? 38.940 -7.993 21.016 1.00 37.03 201 LEU A CA 1
ATOM 1652 C C . LEU A 1 201 ? 37.991 -8.942 20.253 1.00 37.03 201 LEU A C 1
ATOM 1654 O O . LEU A 1 201 ? 37.621 -8.586 19.131 1.00 37.03 201 LEU A O 1
ATOM 1658 N N . PRO A 1 202 ? 37.577 -10.094 20.832 1.00 49.72 202 PRO A N 1
ATOM 1659 C CA . PRO A 1 202 ? 36.757 -11.074 20.126 1.00 49.72 202 PRO A CA 1
ATOM 1660 C C . PRO A 1 202 ? 35.500 -10.385 19.603 1.00 49.72 202 PRO A C 1
ATOM 1662 O O . PRO A 1 202 ? 34.624 -9.959 20.360 1.00 49.72 202 PRO A O 1
ATOM 1665 N N . THR A 1 203 ? 35.467 -10.198 18.291 1.00 52.50 203 THR A N 1
ATOM 1666 C CA . THR A 1 203 ? 34.356 -9.578 17.593 1.00 52.50 203 THR A CA 1
ATOM 1667 C C . THR A 1 203 ? 33.323 -10.670 17.427 1.00 52.50 203 THR A C 1
ATOM 1669 O O . THR A 1 203 ? 33.492 -11.555 16.599 1.00 52.50 203 THR A O 1
ATOM 1672 N N . ILE A 1 204 ? 32.276 -10.638 18.256 1.00 68.19 204 ILE A N 1
ATOM 1673 C CA . ILE A 1 204 ? 31.137 -11.542 18.087 1.00 68.19 204 ILE A CA 1
ATOM 1674 C C . ILE A 1 204 ? 30.566 -11.266 16.698 1.00 68.19 204 ILE A C 1
ATOM 1676 O O . ILE A 1 204 ? 30.035 -10.183 16.432 1.00 68.19 204 ILE A O 1
ATOM 1680 N N . THR A 1 205 ? 30.711 -12.235 15.805 1.00 74.31 205 THR A N 1
ATOM 1681 C CA . THR A 1 205 ? 30.159 -12.164 14.460 1.00 74.31 205 THR A CA 1
ATOM 1682 C C . THR A 1 205 ? 28.636 -12.166 14.538 1.00 74.31 205 THR A C 1
ATOM 1684 O O . THR A 1 205 ? 28.029 -12.675 15.485 1.00 74.31 205 THR A O 1
ATOM 1687 N N . HIS A 1 206 ? 27.971 -11.624 13.517 1.00 71.69 206 HIS A N 1
ATOM 1688 C CA . HIS A 1 206 ? 26.511 -11.664 13.487 1.00 71.69 206 HIS A CA 1
ATOM 1689 C C . HIS A 1 206 ? 25.968 -13.102 13.535 1.00 71.69 206 HIS A C 1
ATOM 1691 O O . HIS A 1 206 ? 24.918 -13.320 14.129 1.00 71.69 206 HIS A O 1
ATOM 1697 N N . ASN A 1 207 ? 26.691 -14.077 12.970 1.00 68.44 207 ASN A N 1
ATOM 1698 C CA . ASN A 1 207 ? 26.331 -15.494 13.052 1.00 68.44 207 ASN A CA 1
ATOM 1699 C C . ASN A 1 207 ? 26.406 -16.023 14.486 1.00 68.44 207 ASN A C 1
ATOM 1701 O O . ASN A 1 207 ? 25.427 -16.586 14.966 1.00 68.44 207 ASN A O 1
ATOM 1705 N N . GLU A 1 208 ? 27.503 -15.766 15.199 1.00 79.56 208 GLU A N 1
ATOM 1706 C CA . GLU A 1 208 ? 27.641 -16.180 16.599 1.00 79.56 208 GLU A CA 1
ATOM 1707 C C . GLU A 1 208 ? 26.561 -15.543 17.479 1.00 79.56 208 GLU A C 1
ATOM 1709 O O . GLU A 1 208 ? 25.937 -16.225 18.288 1.00 79.56 208 GLU A O 1
ATOM 1714 N N . ALA A 1 209 ? 26.264 -14.252 17.288 1.00 79.75 209 ALA A N 1
ATOM 1715 C CA . ALA A 1 209 ? 25.183 -13.580 18.009 1.00 79.75 209 ALA A CA 1
ATOM 1716 C C . ALA A 1 209 ? 23.819 -14.254 17.772 1.00 79.75 209 ALA A C 1
ATOM 1718 O O . ALA A 1 209 ? 23.046 -14.435 18.714 1.00 79.75 209 ALA A O 1
ATOM 1719 N N . ILE A 1 210 ? 23.528 -14.651 16.529 1.00 75.38 210 ILE A N 1
ATOM 1720 C CA . ILE A 1 210 ? 22.296 -15.367 16.170 1.00 75.38 210 ILE A CA 1
ATOM 1721 C C . ILE A 1 210 ? 22.239 -16.729 16.871 1.00 75.38 210 ILE A C 1
ATOM 1723 O O . ILE A 1 210 ? 21.217 -17.040 17.482 1.00 75.38 210 ILE A O 1
ATOM 1727 N N . GLU A 1 211 ? 23.331 -17.496 16.857 1.00 81.94 211 GLU A N 1
ATOM 1728 C CA . GLU A 1 211 ? 23.416 -18.785 17.554 1.00 81.94 211 GLU A CA 1
ATOM 1729 C C . GLU A 1 211 ? 23.229 -18.644 19.071 1.00 81.94 211 GLU A C 1
ATOM 1731 O O . GLU A 1 211 ? 22.582 -19.478 19.711 1.00 81.94 211 GLU A O 1
ATOM 1736 N N . PHE A 1 212 ? 23.766 -17.578 19.671 1.00 86.25 212 PHE A N 1
ATOM 1737 C CA . PHE A 1 212 ? 23.541 -17.286 21.085 1.00 86.25 212 PHE A CA 1
ATOM 1738 C C . PHE A 1 212 ? 22.076 -16.964 21.366 1.00 86.25 212 PHE A C 1
ATOM 1740 O O . PHE A 1 212 ? 21.523 -17.483 22.336 1.00 86.25 212 PHE A O 1
ATOM 1747 N N . TYR A 1 213 ? 21.421 -16.169 20.516 1.00 85.19 213 TYR A N 1
ATOM 1748 C CA . TYR A 1 213 ? 19.990 -15.922 20.659 1.00 85.19 213 TYR A CA 1
ATOM 1749 C C . TYR A 1 213 ? 19.169 -17.202 20.528 1.00 85.19 213 TYR A C 1
ATOM 1751 O O . TYR A 1 213 ? 18.228 -17.378 21.296 1.00 85.19 213 TYR A O 1
ATOM 1759 N N . ASP A 1 214 ? 19.540 -18.116 19.632 1.00 81.56 214 ASP A N 1
ATOM 1760 C CA . ASP A 1 214 ? 18.877 -19.416 19.510 1.00 81.56 214 ASP A CA 1
ATOM 1761 C C . ASP A 1 214 ? 19.021 -20.271 20.767 1.00 81.56 214 ASP A C 1
ATOM 1763 O O . ASP A 1 214 ? 18.034 -20.819 21.259 1.00 81.56 214 ASP A O 1
ATOM 1767 N N . LYS A 1 215 ? 20.216 -20.309 21.362 1.00 86.62 215 LYS A N 1
ATOM 1768 C CA . LYS A 1 215 ? 20.442 -20.999 22.640 1.00 86.62 215 LYS A CA 1
ATOM 1769 C C . LYS A 1 215 ? 19.639 -20.375 23.784 1.00 86.62 215 LYS A C 1
ATOM 1771 O O . LYS A 1 215 ? 19.087 -21.105 24.604 1.00 86.62 215 LYS A O 1
ATOM 1776 N N . VAL A 1 216 ? 19.540 -19.044 23.836 1.00 83.44 216 VAL A N 1
ATOM 1777 C CA . VAL A 1 216 ? 18.752 -18.331 24.857 1.00 83.44 216 VAL A CA 1
ATOM 1778 C C . VAL A 1 216 ? 17.253 -18.568 24.664 1.00 83.44 216 VAL A C 1
ATOM 1780 O O . VAL A 1 216 ? 16.559 -18.838 25.639 1.00 83.44 216 VAL A O 1
ATOM 1783 N N . ILE A 1 217 ? 16.751 -18.518 23.427 1.00 81.88 217 ILE A N 1
ATOM 1784 C CA . ILE A 1 217 ? 15.347 -18.812 23.103 1.00 81.88 217 ILE A CA 1
ATOM 1785 C C . ILE A 1 217 ? 15.004 -20.241 23.521 1.00 81.88 217 ILE A C 1
ATOM 1787 O O . ILE A 1 217 ? 14.035 -20.437 24.249 1.00 81.88 217 ILE A O 1
ATOM 1791 N N . LEU A 1 218 ? 15.838 -21.213 23.140 1.00 82.69 218 LEU A N 1
ATOM 1792 C CA . LEU A 1 218 ? 15.641 -22.616 23.490 1.00 82.69 218 LEU A CA 1
ATOM 1793 C C . LEU A 1 218 ? 15.641 -22.825 25.011 1.00 82.69 218 LEU A C 1
ATOM 1795 O O . LEU A 1 218 ? 14.783 -23.526 25.539 1.00 82.69 218 LEU A O 1
ATOM 1799 N N . TYR A 1 219 ? 16.569 -22.187 25.730 1.00 82.75 219 TYR A N 1
ATOM 1800 C CA . TYR A 1 219 ? 16.613 -22.236 27.191 1.00 82.75 219 TYR A CA 1
ATOM 1801 C C . TYR A 1 219 ? 15.338 -21.661 27.824 1.00 82.75 219 TYR A C 1
ATOM 1803 O O . TYR A 1 219 ? 14.755 -22.289 28.706 1.00 82.75 219 TYR A O 1
ATOM 1811 N N . LEU A 1 220 ? 14.879 -20.493 27.363 1.00 77.12 220 LEU A N 1
ATOM 1812 C CA . LEU A 1 220 ? 13.670 -19.840 27.875 1.00 77.12 220 LEU A CA 1
ATOM 1813 C C . LEU A 1 220 ? 12.397 -20.650 27.586 1.00 77.12 220 LEU A C 1
ATOM 1815 O O . LEU A 1 220 ? 11.473 -20.635 28.397 1.00 77.12 220 LEU A O 1
ATOM 1819 N N . GLU A 1 221 ? 12.355 -21.367 26.461 1.00 77.00 221 GLU A N 1
ATOM 1820 C CA . GLU A 1 221 ? 11.252 -22.258 26.082 1.00 77.00 221 GLU A CA 1
ATOM 1821 C C . GLU A 1 221 ? 11.238 -23.566 26.896 1.00 77.00 221 GLU A C 1
ATOM 1823 O O . GLU A 1 221 ? 10.168 -24.126 27.121 1.00 77.00 221 G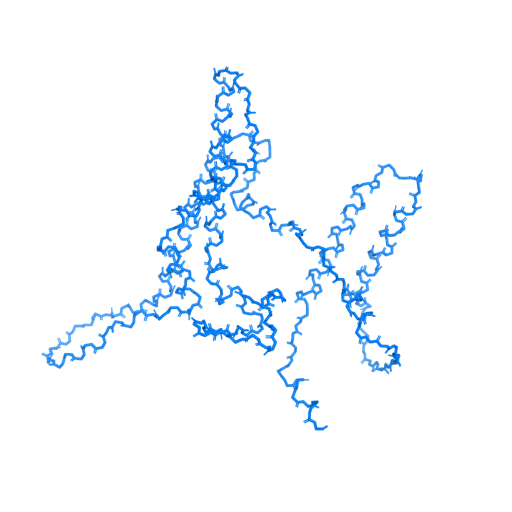LU A O 1
ATOM 1828 N N . GLN A 1 222 ? 12.395 -24.030 27.384 1.00 78.75 222 GLN A N 1
ATOM 1829 C CA . GLN A 1 222 ? 12.535 -25.275 28.157 1.00 78.75 222 GLN A CA 1
ATOM 1830 C C . GLN A 1 222 ? 12.270 -25.137 29.663 1.00 78.75 222 GLN A C 1
ATOM 1832 O O . GLN A 1 222 ? 12.077 -26.142 30.346 1.00 78.75 222 GLN A O 1
ATOM 1837 N N . GLN A 1 223 ? 12.288 -23.926 30.221 1.00 72.06 223 GLN A N 1
ATOM 1838 C CA . GLN A 1 223 ? 11.992 -23.735 31.641 1.00 72.06 223 GLN A CA 1
ATOM 1839 C C . GLN A 1 223 ? 10.475 -23.707 31.841 1.00 72.06 223 GLN A C 1
ATOM 1841 O O . GLN A 1 223 ? 9.829 -22.755 31.413 1.00 72.06 223 GLN A O 1
ATOM 1846 N N . GLU A 1 224 ? 9.886 -24.696 32.519 1.00 56.69 224 GLU A N 1
ATOM 1847 C CA . GLU A 1 224 ? 8.426 -24.755 32.712 1.00 56.69 224 GLU A CA 1
ATOM 1848 C C . GLU A 1 224 ? 7.911 -23.872 33.868 1.00 56.69 224 GLU A C 1
ATOM 1850 O O . GLU A 1 224 ? 6.854 -23.279 33.696 1.00 56.69 224 GLU A O 1
ATOM 1855 N N . ASP A 1 225 ? 8.674 -23.568 34.935 1.00 58.06 225 ASP A N 1
ATOM 1856 C CA . ASP A 1 225 ? 8.018 -23.079 36.181 1.00 58.06 225 ASP A CA 1
ATOM 1857 C C . ASP A 1 225 ? 8.693 -21.943 37.000 1.00 58.06 225 ASP A C 1
ATOM 1859 O O . ASP A 1 225 ? 8.330 -21.710 38.148 1.00 58.06 225 ASP A O 1
ATOM 1863 N N . GLY A 1 226 ? 9.663 -21.191 36.454 1.00 55.59 226 GLY A N 1
ATOM 1864 C CA . GLY A 1 226 ? 10.408 -20.184 37.250 1.00 55.59 226 GLY A CA 1
ATOM 1865 C C . GLY A 1 226 ? 10.148 -18.692 36.987 1.00 55.59 226 GLY A C 1
ATOM 1866 O O . GLY A 1 226 ? 10.535 -17.865 37.806 1.00 55.59 226 GLY A O 1
ATOM 1867 N N . PHE A 1 227 ? 9.555 -18.320 35.850 1.00 51.28 227 PHE A N 1
ATOM 1868 C CA . PHE A 1 227 ? 9.470 -16.921 35.402 1.00 51.28 227 PHE A CA 1
ATOM 1869 C C . PHE A 1 227 ? 8.077 -16.633 34.828 1.00 51.28 227 PHE A C 1
ATOM 1871 O O . PHE A 1 227 ? 7.715 -17.148 33.773 1.00 51.28 227 PHE A O 1
ATOM 1878 N N . ASP A 1 228 ? 7.298 -15.801 35.512 1.00 51.91 228 ASP A N 1
ATOM 1879 C CA . ASP A 1 228 ? 5.983 -15.317 35.055 1.00 51.91 228 ASP A CA 1
ATOM 1880 C C . ASP A 1 228 ? 6.120 -14.217 33.966 1.00 51.91 228 ASP A C 1
ATOM 1882 O O . ASP A 1 228 ? 5.154 -13.790 33.341 1.00 51.91 228 ASP A O 1
ATOM 1886 N N . THR A 1 229 ? 7.354 -13.790 33.656 1.00 53.03 229 THR A N 1
ATOM 1887 C CA . THR A 1 229 ? 7.700 -12.786 32.626 1.00 53.03 229 THR A CA 1
ATOM 1888 C C . THR A 1 229 ? 8.052 -13.372 31.246 1.00 53.03 229 THR A C 1
ATOM 1890 O O . THR A 1 229 ? 8.351 -12.627 30.306 1.00 53.03 229 THR A O 1
ATOM 1893 N N . LYS A 1 230 ? 7.945 -14.700 31.061 1.00 58.88 230 LYS A N 1
ATOM 1894 C CA . LYS A 1 230 ? 8.405 -15.427 29.855 1.00 58.88 230 LYS A CA 1
ATOM 1895 C C . LYS A 1 230 ? 7.873 -14.892 28.525 1.00 58.88 230 LYS A C 1
ATOM 1897 O O . LYS A 1 230 ? 8.575 -14.976 27.525 1.00 58.88 230 LYS A O 1
ATOM 1902 N N . LYS A 1 231 ? 6.652 -14.350 28.456 1.00 64.50 231 LYS A N 1
ATOM 1903 C CA . LYS A 1 231 ? 6.092 -13.903 27.165 1.00 64.50 231 LYS A CA 1
ATOM 1904 C C . LYS A 1 231 ? 6.728 -12.620 26.647 1.00 64.50 231 LYS A C 1
ATOM 1906 O O . LYS A 1 231 ? 6.894 -12.501 25.436 1.00 64.50 231 LYS A O 1
ATOM 1911 N N . GLU A 1 232 ? 7.050 -11.665 27.512 1.00 64.19 232 GLU A N 1
ATOM 1912 C CA . GLU A 1 232 ? 7.621 -10.388 27.070 1.00 64.19 232 GLU A CA 1
ATOM 1913 C C . GLU A 1 232 ? 9.124 -10.499 26.840 1.00 64.19 232 GLU A C 1
ATOM 1915 O O . GLU A 1 232 ? 9.615 -10.043 25.810 1.00 64.19 232 GLU A O 1
ATOM 1920 N N . GLU A 1 233 ? 9.834 -11.205 27.719 1.00 70.06 233 GLU A N 1
ATOM 1921 C CA . GLU A 1 233 ? 11.272 -11.443 27.580 1.00 70.06 233 GLU A CA 1
ATOM 1922 C C . GLU A 1 233 ? 11.581 -12.304 26.348 1.00 70.06 233 GLU A C 1
ATOM 1924 O O . GLU A 1 233 ? 12.443 -11.946 25.549 1.00 70.06 233 GLU A O 1
ATOM 1929 N N . LEU A 1 234 ? 10.816 -13.377 26.101 1.00 74.56 234 LEU A N 1
ATOM 1930 C CA . LEU A 1 234 ? 10.981 -14.199 24.898 1.00 74.56 234 LEU A CA 1
ATOM 1931 C C . LEU A 1 234 ? 10.673 -13.407 23.621 1.00 74.56 234 LEU A C 1
ATOM 1933 O O . LEU A 1 234 ? 11.390 -13.537 22.628 1.00 74.56 234 LEU A O 1
ATOM 1937 N N . LYS A 1 235 ? 9.634 -12.558 23.635 1.00 72.56 235 LYS A N 1
ATOM 1938 C CA . LYS A 1 235 ? 9.334 -11.649 22.516 1.00 72.56 235 LYS A CA 1
ATOM 1939 C C . LYS A 1 235 ? 10.477 -10.665 22.280 1.00 72.56 235 LYS A C 1
ATOM 1941 O O . LYS A 1 235 ? 10.846 -10.430 21.131 1.00 72.56 235 LYS A O 1
ATOM 1946 N N . PHE A 1 236 ? 11.048 -10.115 23.347 1.00 75.62 236 PHE A N 1
ATOM 1947 C CA . PHE A 1 236 ? 12.163 -9.181 23.269 1.00 75.62 236 PHE A CA 1
ATOM 1948 C C . PHE A 1 236 ? 13.428 -9.849 22.712 1.00 75.62 236 PHE A C 1
ATOM 1950 O O . PHE A 1 236 ? 14.024 -9.330 21.772 1.00 75.62 236 PHE A O 1
ATOM 1957 N N . VAL A 1 237 ? 13.787 -11.042 23.193 1.00 80.62 237 VAL A N 1
ATOM 1958 C CA . VAL A 1 237 ? 14.936 -11.809 22.679 1.00 80.62 237 VAL A CA 1
ATOM 1959 C C . VAL A 1 237 ? 14.728 -12.204 21.211 1.00 80.62 237 VAL A C 1
ATOM 1961 O O . VAL A 1 237 ? 15.637 -12.042 20.398 1.00 80.62 237 VAL A O 1
ATOM 1964 N N . LYS A 1 238 ? 13.515 -12.625 20.821 1.00 75.06 238 LYS A N 1
ATOM 1965 C CA . LYS A 1 238 ? 13.168 -12.889 19.411 1.00 75.06 238 LYS A CA 1
ATOM 1966 C C . LYS A 1 238 ? 13.291 -11.627 18.542 1.00 75.06 238 LYS A C 1
ATOM 1968 O O . LYS A 1 238 ? 13.778 -11.709 17.414 1.00 75.06 238 LYS A O 1
ATOM 1973 N N . LYS A 1 239 ? 12.927 -10.449 19.067 1.00 78.38 239 LYS A N 1
ATOM 1974 C CA . LYS A 1 239 ? 13.124 -9.152 18.392 1.00 78.38 239 LYS A CA 1
ATOM 1975 C C . LYS A 1 239 ? 14.611 -8.816 18.221 1.00 78.38 239 LYS A C 1
ATOM 1977 O O . LYS A 1 239 ? 15.004 -8.391 17.139 1.00 78.38 239 LYS A O 1
ATOM 1982 N N . LEU A 1 240 ? 15.439 -9.048 19.240 1.00 79.44 240 LEU A N 1
ATOM 1983 C CA . LEU A 1 240 ? 16.888 -8.836 19.153 1.00 79.44 240 LEU A CA 1
ATOM 1984 C C . LEU A 1 240 ? 17.552 -9.776 18.136 1.00 79.44 240 LEU A C 1
ATOM 1986 O O . LEU A 1 240 ? 18.361 -9.318 17.330 1.00 79.44 240 LEU A O 1
ATOM 1990 N N . LYS A 1 241 ? 17.146 -11.053 18.087 1.00 80.62 241 LYS A N 1
ATOM 1991 C CA . LYS A 1 241 ? 17.591 -11.997 17.047 1.00 80.62 241 LYS A CA 1
ATOM 1992 C C . LYS A 1 241 ? 17.266 -11.484 15.642 1.00 80.62 241 LYS A C 1
ATOM 1994 O O . LYS A 1 241 ? 18.107 -11.542 14.746 1.00 80.62 241 LYS A O 1
ATOM 1999 N N . LYS A 1 242 ? 16.049 -10.962 15.449 1.00 68.69 242 LYS A N 1
ATOM 2000 C CA . LYS A 1 242 ? 15.597 -10.391 14.171 1.00 68.69 242 LYS A CA 1
ATOM 2001 C C . LYS A 1 242 ? 16.451 -9.190 13.753 1.00 68.69 242 LYS A C 1
ATOM 2003 O O . LYS A 1 242 ? 16.822 -9.090 12.586 1.00 68.69 242 LYS A O 1
ATOM 2008 N N . GLU A 1 243 ? 16.807 -8.318 14.693 1.00 73.44 243 GLU A N 1
ATOM 2009 C CA . GLU A 1 243 ? 17.701 -7.193 14.407 1.00 73.44 243 GLU A CA 1
ATOM 2010 C C . GLU A 1 243 ? 19.120 -7.675 14.062 1.00 73.44 243 GLU A C 1
ATOM 2012 O O . GLU A 1 243 ? 19.699 -7.203 13.090 1.00 73.44 243 GLU A O 1
ATOM 2017 N N . ALA A 1 244 ? 19.657 -8.683 14.758 1.00 71.94 244 ALA A N 1
ATOM 2018 C CA . ALA A 1 244 ? 20.964 -9.261 14.428 1.00 71.94 244 ALA A CA 1
ATOM 2019 C C . ALA A 1 244 ? 21.004 -9.894 13.021 1.00 71.94 244 ALA A C 1
ATOM 2021 O O . ALA A 1 244 ? 21.974 -9.704 12.286 1.00 71.94 244 ALA A O 1
ATOM 2022 N N . LEU A 1 245 ? 19.931 -10.577 12.604 1.00 64.38 245 LEU A N 1
ATOM 2023 C CA . LEU A 1 245 ? 19.772 -11.100 11.239 1.00 64.38 245 LEU A CA 1
ATOM 2024 C C . LEU A 1 245 ? 19.759 -9.987 10.185 1.00 64.38 245 LEU A C 1
ATOM 2026 O O . LEU A 1 245 ? 20.384 -10.119 9.131 1.00 64.38 245 LEU A O 1
ATOM 2030 N N . LYS A 1 246 ? 19.076 -8.879 10.480 1.00 63.28 246 LYS A N 1
ATOM 2031 C CA . LYS A 1 246 ? 19.035 -7.696 9.617 1.00 63.28 246 LYS A CA 1
ATOM 2032 C C . LYS A 1 246 ? 20.413 -7.044 9.497 1.00 63.28 246 LYS A C 1
ATOM 2034 O O . LYS A 1 246 ? 20.846 -6.751 8.386 1.00 63.28 246 LYS A O 1
ATOM 2039 N N . GLN A 1 247 ? 21.126 -6.876 10.609 1.00 66.62 247 GLN A N 1
ATOM 2040 C CA . GLN A 1 247 ? 22.489 -6.339 10.601 1.00 66.62 247 GLN A CA 1
ATOM 2041 C C . GLN A 1 247 ? 23.447 -7.251 9.824 1.00 66.62 247 GLN A C 1
ATOM 2043 O O . GLN A 1 247 ? 24.231 -6.751 9.024 1.00 66.62 247 GLN A O 1
ATOM 2048 N N . ARG A 1 248 ? 23.305 -8.582 9.935 1.00 69.88 248 ARG A N 1
ATOM 2049 C CA . ARG A 1 248 ? 24.055 -9.539 9.106 1.00 69.88 248 ARG A CA 1
ATOM 2050 C C . ARG A 1 248 ? 23.836 -9.297 7.616 1.00 69.88 248 ARG A C 1
ATOM 2052 O O . ARG A 1 248 ? 24.802 -9.223 6.864 1.00 69.88 248 ARG A O 1
ATOM 2059 N N . PHE A 1 249 ? 22.578 -9.164 7.203 1.00 53.00 249 PHE A N 1
ATOM 2060 C CA . PHE A 1 249 ? 22.216 -8.922 5.808 1.00 53.00 249 PHE A CA 1
ATOM 2061 C C . PHE A 1 249 ? 22.799 -7.600 5.291 1.00 53.00 249 PHE A C 1
ATOM 2063 O O . PHE A 1 249 ? 23.353 -7.562 4.200 1.00 53.00 249 PHE A O 1
ATOM 2070 N N . ILE A 1 250 ? 22.754 -6.541 6.102 1.00 55.19 250 ILE A N 1
ATOM 2071 C CA . ILE A 1 250 ? 23.314 -5.226 5.753 1.00 55.19 250 ILE A CA 1
ATOM 2072 C C . ILE A 1 250 ? 24.853 -5.256 5.716 1.00 55.19 250 ILE A C 1
ATOM 2074 O O . ILE A 1 250 ? 25.467 -4.599 4.878 1.00 55.19 250 ILE A O 1
ATOM 2078 N N . SER A 1 251 ? 25.489 -6.023 6.607 1.00 57.19 251 SER A N 1
ATOM 2079 C CA . SER A 1 251 ? 26.950 -6.167 6.668 1.00 57.19 251 SER A CA 1
ATOM 2080 C C . SER A 1 251 ? 27.534 -7.013 5.534 1.00 57.19 251 SER A C 1
ATOM 2082 O O . SER A 1 251 ? 28.730 -6.918 5.258 1.00 57.19 251 SER A O 1
ATOM 2084 N N . ALA A 1 252 ? 26.707 -7.828 4.870 1.00 48.16 252 ALA A N 1
ATOM 2085 C CA . ALA A 1 252 ? 27.115 -8.661 3.751 1.00 48.16 252 ALA A CA 1
ATOM 2086 C C . ALA A 1 252 ? 27.350 -7.784 2.509 1.00 48.16 252 ALA A C 1
ATOM 2088 O O . ALA A 1 252 ? 26.499 -7.656 1.633 1.00 48.16 252 ALA A O 1
ATOM 2089 N N . LYS A 1 253 ? 28.523 -7.147 2.441 1.00 46.53 253 LYS A N 1
ATOM 2090 C CA . LYS A 1 253 ? 29.003 -6.474 1.233 1.00 46.53 253 LYS A CA 1
ATOM 2091 C C . LYS A 1 253 ? 29.582 -7.509 0.274 1.00 46.53 253 LYS A C 1
ATOM 2093 O O . LYS A 1 253 ? 30.476 -8.269 0.637 1.00 46.53 253 LYS A O 1
ATOM 2098 N N . GLN A 1 254 ? 29.111 -7.489 -0.967 1.00 38.53 254 GLN A N 1
ATOM 2099 C CA . GLN A 1 254 ? 29.825 -8.086 -2.089 1.00 38.53 254 GLN A CA 1
ATOM 2100 C C . GLN A 1 254 ? 31.168 -7.358 -2.233 1.00 38.53 254 GLN A C 1
ATOM 2102 O O . GLN A 1 254 ? 31.184 -6.138 -2.383 1.00 38.53 254 GLN A O 1
ATOM 2107 N N . THR A 1 255 ? 32.284 -8.077 -2.119 1.00 47.12 255 THR A N 1
ATOM 2108 C CA . THR A 1 255 ? 33.614 -7.455 -2.128 1.00 47.12 255 THR A CA 1
ATOM 2109 C C . THR A 1 255 ? 34.122 -7.203 -3.547 1.00 47.12 255 THR A C 1
ATOM 2111 O O . THR A 1 255 ? 34.448 -6.058 -3.844 1.00 47.12 255 THR A O 1
ATOM 2114 N N . ASN A 1 256 ? 34.121 -8.185 -4.462 1.00 42.88 256 ASN A N 1
ATOM 2115 C CA . ASN A 1 256 ? 34.652 -8.001 -5.825 1.00 42.88 256 ASN A CA 1
ATOM 2116 C C . ASN A 1 256 ? 33.779 -8.673 -6.906 1.00 42.88 256 ASN A C 1
ATOM 2118 O O . ASN A 1 256 ? 33.106 -9.668 -6.643 1.00 42.88 256 ASN A O 1
ATOM 2122 N N . LEU A 1 257 ? 33.830 -8.131 -8.132 1.00 41.19 257 LEU A N 1
ATOM 2123 C CA . LEU A 1 257 ? 33.102 -8.599 -9.325 1.00 41.19 257 LEU A CA 1
ATOM 2124 C C . LEU A 1 257 ? 33.662 -9.922 -9.899 1.00 41.19 257 LEU A C 1
ATOM 2126 O O . LEU A 1 257 ? 32.920 -10.697 -10.494 1.00 41.19 257 LEU A O 1
ATOM 2130 N N . ASP A 1 258 ? 34.949 -10.209 -9.679 1.00 42.06 258 ASP A N 1
ATOM 2131 C CA . ASP A 1 258 ? 35.678 -11.276 -10.389 1.00 42.06 258 ASP A CA 1
ATOM 2132 C C . ASP A 1 258 ? 35.664 -12.653 -9.709 1.00 42.06 258 ASP A C 1
ATOM 2134 O O . ASP A 1 258 ? 36.159 -13.629 -10.273 1.00 42.06 258 ASP A O 1
ATOM 2138 N N . SER A 1 259 ? 35.080 -12.790 -8.516 1.00 44.09 259 SER A N 1
ATOM 2139 C CA . SER A 1 259 ? 35.046 -14.078 -7.800 1.00 44.09 259 SER A CA 1
ATOM 2140 C C . SER A 1 259 ? 34.187 -15.150 -8.488 1.00 44.09 259 SER A C 1
ATOM 2142 O O . SER A 1 259 ? 34.201 -16.302 -8.061 1.00 44.09 259 SER A O 1
ATOM 2144 N N . TYR A 1 260 ? 33.483 -14.802 -9.570 1.00 39.47 260 TYR A N 1
ATOM 2145 C CA . TYR A 1 260 ? 32.654 -15.724 -10.346 1.00 39.47 260 TYR A CA 1
ATOM 2146 C C . TYR A 1 260 ? 33.298 -16.217 -11.658 1.00 39.47 260 TYR A C 1
ATOM 2148 O O . TYR A 1 260 ? 32.803 -17.175 -12.242 1.00 39.47 260 TYR A O 1
ATOM 2156 N N . ILE A 1 261 ? 34.401 -15.623 -12.140 1.00 36.59 261 ILE A N 1
ATOM 2157 C CA . ILE A 1 261 ? 34.922 -15.938 -13.490 1.00 36.59 261 ILE A CA 1
ATOM 2158 C C . ILE A 1 261 ? 35.913 -17.121 -13.536 1.00 36.59 261 ILE A C 1
ATOM 2160 O O . ILE A 1 261 ? 36.117 -17.686 -14.604 1.00 36.59 261 ILE A O 1
ATOM 2164 N N . ASN A 1 262 ? 36.447 -17.610 -12.411 1.00 36.72 262 ASN A N 1
ATOM 2165 C CA . ASN A 1 262 ? 37.489 -18.657 -12.426 1.00 36.72 262 ASN A CA 1
ATOM 2166 C C . ASN A 1 262 ? 37.041 -20.075 -12.011 1.00 36.72 262 ASN A C 1
ATOM 2168 O O . ASN A 1 262 ? 37.855 -20.835 -11.495 1.00 36.72 262 ASN A O 1
ATOM 2172 N N . ILE A 1 263 ? 35.781 -20.474 -12.232 1.00 32.66 263 ILE A N 1
ATOM 2173 C CA . ILE A 1 263 ? 35.353 -21.879 -12.010 1.00 32.66 263 ILE A CA 1
ATOM 2174 C C . ILE A 1 263 ? 34.722 -22.510 -13.265 1.00 32.66 263 ILE A C 1
ATOM 2176 O O . ILE A 1 263 ? 33.859 -23.380 -13.177 1.00 32.66 263 ILE A O 1
ATOM 2180 N N . ILE A 1 264 ? 35.164 -22.098 -14.456 1.00 33.91 264 ILE A N 1
ATOM 2181 C CA . ILE A 1 264 ? 34.953 -22.888 -15.676 1.00 33.91 264 ILE A CA 1
ATOM 2182 C C . ILE A 1 264 ? 36.266 -22.947 -16.468 1.00 33.91 264 ILE A C 1
ATOM 2184 O O . ILE A 1 264 ? 36.451 -22.205 -17.427 1.00 33.91 264 ILE A O 1
ATOM 2188 N N . GLU A 1 265 ? 37.154 -23.850 -16.049 1.00 32.84 265 GLU A N 1
ATOM 2189 C CA . GLU A 1 265 ? 37.933 -24.725 -16.942 1.00 32.84 265 GLU A CA 1
ATOM 2190 C C . GLU A 1 265 ? 37.909 -26.153 -16.384 1.00 32.84 265 GLU A C 1
ATOM 2192 O O . GLU A 1 265 ? 38.126 -26.316 -15.160 1.00 32.84 265 GLU A O 1
#

InterPro domains:
  IPR004875 DDE superfamily endonuclease domain [PF03184] (1-95)

Sequence (265 aa):
DNAPTHALFETTRLTNITLEFLPPNTTAHLQPCDQGIINSFKAQYRKLYLHNRVKSYDNFNEYGTEPVEINIKKCIKYVARAWDSVTKTTIENCWLKADILPKDDDGDEVRDDDREHDDHVHDDHDSNDHADTQIYLTHIKELEEIQMLIDKLDFEKPFTAEEFIQCDREEITTEMISNEEILKTVLPNNNQEEEVEEIPLPTITHNEAIEFYDKVILYLEQQEDGFDTKKEELKFVKKLKKEALKQRFISAKQTNLD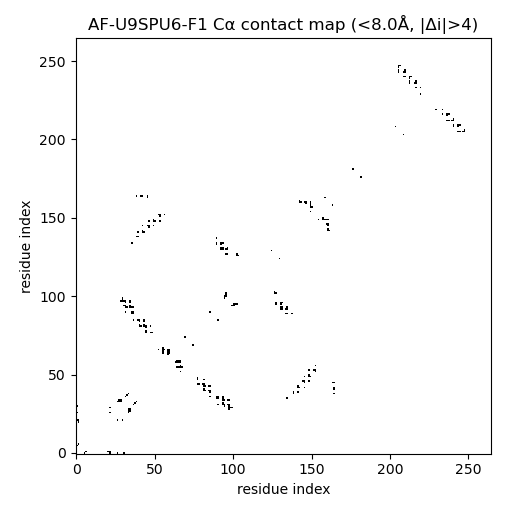SYINIIE

Radius of gyration: 27.07 Å; Cα contacts (8 Å, |Δi|>4): 158; chains: 1; bounding box: 73×71×77 Å

Secondary structure (DSSP, 8-state):
---GGGPPPTT---SS----PPPTT-HHHH-TIIIIIHHHHHHHHHHHHHHHHHHHHHHHHHH-PPPPP--HHHHHHHHHHHHHHS-HHHHHHHHHHTT-SPP-----------------------HHHHHHHHHHHHHHHHHHHHHHHHGGG--SS---HHHHHTGGGG---S----HHHHHHHH--------------S----HHHHHHHHHHHHHHHHH--SS-TTHHHHHHHHHHHHHHHHHHHHHH-----GGGGTTS--

Solvent-accessible surface area (backbone atoms only — not comparable to full-atom values): 16797 Å² total; per-residue (Å²): 127,89,52,77,90,69,62,74,60,94,84,68,79,71,91,88,61,88,86,83,84,78,65,87,95,39,58,66,59,60,31,32,54,67,52,40,45,53,57,49,31,41,42,42,33,51,40,56,51,41,54,52,51,48,53,31,51,52,40,29,75,76,68,69,40,79,68,79,81,87,49,70,76,56,51,54,54,36,52,55,52,12,53,74,63,51,46,70,66,55,48,53,26,10,31,38,59,23,68,70,46,82,74,87,69,79,72,87,73,84,70,92,70,95,76,84,89,73,95,70,79,78,77,82,68,54,69,50,60,56,27,47,50,50,52,51,53,51,50,51,53,50,36,52,60,33,35,62,46,54,67,71,61,72,53,98,73,77,78,54,37,65,57,63,59,49,56,63,77,78,58,80,90,61,90,74,80,49,71,65,62,56,47,67,74,74,59,83,90,84,89,84,91,86,86,89,93,83,91,72,79,87,73,79,44,52,66,55,52,42,54,50,40,51,54,50,51,53,51,63,70,67,57,88,85,86,64,97,56,52,71,59,55,52,51,48,50,53,49,51,37,52,50,40,53,50,51,41,60,70,66,62,66,87,84,71,87,66,86,74,70,83,81,81,130

Organism: Rhizophagus irregularis (strain DAOM 181602 / DAOM 197198 / MUCL 43194) (NCBI:txid747089)

Foldseek 3Di:
DVDPVPDDDPPDDDDDDDDDDDDPPCCCQQPLCNLQVVLQLLLQLLLVVLVLVLVQVVCCVPPVDHRDDQDPVNSVVSSVVSNVPRDPLSSVLSNVRSVNDDDPPVDPPPDPDDDDDDPDPPPVPPVNVVSSVVSVVSSVVSQVSSQVSQVSVPDPDGDGSVCSSCVCVPPDPDDDDDVVNVDVVPDDDDDDDDDDDDDDDPDCQLVNLLVVLVVVLVVLVPDDDDDPCSPVVSVVSVVVSVVSVVVNVVPPDDDDPCPPPPPDD

Mean predicted aligned error: 18.44 Å

pLDDT: mean 72.8, std 20.35, range [29.02, 98.25]